Protein AF-0000000078791166 (afdb_homodimer)

Sequence (306 aa):
MIEDIITIPLIQLRVKTTDWRDAIKKSGRVLVENGDVTQNYVEEIIRSAEKFGPYFVIAPHVALAHAPRQAGARKLAMGITTLDPPIVFHNQANDPVRYVFTLSATDADTHLKAMQEFVQLLSMGDFYTTLDRAGSGQEIMAYIKSALAMNKEMIEDIITIPLIQLRVKTTDWRDAIKKSGRVLVENGDVTQNYVEEIIRSAEKFGPYFVIAPHVALAHAPRQAGARKLAMGITTLDPPIVFHNQANDPVRYVFTLSATDADTHLKAMQEFVQLLSMGDFYTTLDRAGSGQEIMAYIKSALAMNKE

Secondary structure (DSSP, 8-state):
-HHHH--GGGEEEEE--SSHHHHHHHHHHHHHHTTSB-HHHHHHHHHHHHHH-STTEEETTEEEEE--GGGTB-S-EEEEEEEEEEE--S-TTTPSEEEEEEEE-SSHHHHHHHHHHHHHHHHSTTHHHHHHH-SSHHHHHHHHHHHHHHHT-/-HHHH--GGGEEEEE--SSHHHHHHHHHHHHHHTTSB-HHHHHHHHHHHHHH-STTEEETTEEEEE--GGGTB-S-EEEEEEEEEEE--S-TTTPSEEEEEEEE-SSHHHHHHHHHHHHHHHHSTTHHHHHHH-SSHHHHHHHHHHHHHHH--

Nearest PDB structures (foldseek):
  3oxp-assembly1_B  TM=9.359E-01  e=4.403E-18  Yersinia pestis CO92
  3bjv-assembly1_A-2  TM=9.268E-01  e=4.544E-14  Streptococcus mutans UA159
  2oq3-assembly1_A  TM=9.022E-01  e=7.270E-13  Escherichia coli
  2oqt-assembly3_C  TM=8.947E-01  e=2.744E-11  Streptococcus pyogenes serotype M1
  2few-assembly1_A  TM=8.254E-01  e=2.304E-08  Escherichia coli

pLDDT: mean 93.6, std 7.61, range [48.41, 98.81]

InterPro domains:
  IPR002178 PTS EIIA type-2 domain [PF00359] (6-146)
  IPR002178 PTS EIIA type-2 domain [PS51094] (4-147)
  IPR002178 PTS EIIA type-2 domain [cd00211] (6-144)
  IPR016152 Phosphotransferase/anion transporter [G3DSA:3.40.930.10] (1-151)
  IPR016152 Phosphotransferase/anion transporter [SSF55804] (1-145)
  IPR051351 Ascorbate-specific PTS system EIIA component [PTHR36203] (4-147)

Radius of gyration: 19.7 Å; Cα contacts (8 Å, |Δi|>4): 586; chains: 2; bounding box: 40×57×46 Å

Solvent-accessible surface area (backbone atoms only — not comparable to full-atom values): 15760 Å² total; per-residue (Å²): 106,69,69,69,34,41,51,56,80,31,41,41,74,59,41,71,60,88,42,47,67,48,44,49,49,61,47,38,41,38,38,36,76,71,58,25,27,40,70,55,24,48,50,47,37,52,52,48,27,71,72,71,39,49,48,33,57,51,42,78,22,30,28,54,49,53,56,64,39,89,46,31,35,65,29,61,31,38,26,43,26,31,37,43,69,55,38,62,57,80,37,86,88,25,53,48,34,32,37,41,32,32,49,32,26,66,40,46,46,54,34,50,53,50,51,51,48,50,54,51,52,73,64,40,88,60,41,67,61,44,65,72,65,47,88,44,40,66,53,50,50,51,50,53,54,52,53,52,57,55,66,76,102,105,71,71,67,34,40,53,58,81,29,42,43,74,58,42,72,58,88,43,46,65,48,42,49,50,60,46,36,41,40,39,36,76,71,57,26,27,39,69,55,25,49,50,46,37,51,51,47,29,72,73,72,40,46,45,34,55,50,41,78,21,32,28,54,50,55,56,65,39,90,47,31,34,65,30,62,33,36,28,43,26,32,36,42,70,55,36,62,57,80,37,86,88,26,54,47,33,32,36,40,32,31,50,32,26,67,40,46,45,55,35,50,52,49,52,52,48,51,54,53,51,72,65,40,87,62,42,66,60,44,65,71,64,45,90,43,42,66,52,50,51,51,49,53,55,52,54,53,58,56,65,77,102

Organism: Lacticaseibacillus rhamnosus (strain LMS2-1) (NCBI:txid525361)

Structure (mmCIF, N/CA/C/O backbone):
data_AF-0000000078791166-model_v1
#
loop_
_entity.id
_entity.type
_entity.pdbx_description
1 polymer 'Ascorbate-specific PTS system EIIA component'
#
loop_
_atom_site.group_PDB
_atom_site.id
_atom_site.type_symbol
_atom_site.label_atom_id
_atom_site.label_alt_id
_atom_site.label_comp_id
_atom_site.label_asym_id
_atom_site.label_entity_id
_atom_site.label_seq_id
_atom_site.pdbx_PDB_ins_code
_atom_site.Cartn_x
_atom_site.Cartn_y
_atom_site.Cartn_z
_atom_site.occupancy
_atom_site.B_iso_or_equiv
_atom_site.auth_seq_id
_atom_site.auth_comp_id
_atom_site.auth_asym_id
_atom_site.auth_atom_id
_atom_site.pdbx_PDB_model_num
ATOM 1 N N . MET A 1 1 ? 10.68 -2.695 -14.68 1 62.41 1 MET A N 1
ATOM 2 C CA . MET A 1 1 ? 9.5 -2.25 -13.945 1 62.41 1 MET A CA 1
ATOM 3 C C . MET A 1 1 ? 8.711 -3.439 -13.406 1 62.41 1 MET A C 1
ATOM 5 O O . MET A 1 1 ? 9.281 -4.34 -12.789 1 62.41 1 MET A O 1
ATOM 9 N N . ILE A 1 2 ? 7.695 -3.801 -13.836 1 73.81 2 ILE A N 1
ATOM 10 C CA . ILE A 1 2 ? 6.898 -4.949 -13.414 1 73.81 2 ILE A CA 1
ATOM 11 C C . ILE A 1 2 ? 7.727 -6.227 -13.555 1 73.81 2 ILE A C 1
ATOM 13 O O . ILE A 1 2 ? 7.566 -7.164 -12.766 1 73.81 2 ILE A O 1
ATOM 17 N N . GLU A 1 3 ? 8.711 -6.141 -14.43 1 76.81 3 GLU A N 1
ATOM 18 C CA . GLU A 1 3 ? 9.555 -7.312 -14.648 1 76.81 3 GLU A CA 1
ATOM 19 C C . GLU A 1 3 ? 10.516 -7.523 -13.484 1 76.81 3 GLU A C 1
ATOM 21 O O . GLU A 1 3 ? 11.102 -8.602 -13.336 1 76.81 3 GLU A O 1
ATOM 26 N N . ASP A 1 4 ? 10.672 -6.492 -12.797 1 82 4 ASP A N 1
ATOM 27 C CA . ASP A 1 4 ? 11.57 -6.559 -11.641 1 82 4 ASP A CA 1
ATOM 28 C C . ASP A 1 4 ? 10.859 -7.16 -10.43 1 82 4 ASP A C 1
ATOM 30 O O . ASP A 1 4 ? 11.508 -7.609 -9.484 1 82 4 ASP A O 1
ATOM 34 N N . ILE A 1 5 ? 9.602 -7.258 -10.562 1 92.06 5 ILE A N 1
ATOM 35 C CA . ILE A 1 5 ? 8.859 -7.648 -9.367 1 92.06 5 ILE A CA 1
ATOM 36 C C . ILE A 1 5 ? 8.18 -9 -9.602 1 92.06 5 ILE A C 1
ATOM 38 O O . ILE A 1 5 ? 8.016 -9.789 -8.664 1 92.06 5 ILE A O 1
ATOM 42 N N . ILE A 1 6 ? 7.84 -9.25 -10.836 1 96.06 6 ILE A N 1
ATOM 43 C CA . ILE A 1 6 ? 7.188 -10.508 -11.195 1 96.06 6 ILE A CA 1
ATOM 44 C C . ILE A 1 6 ? 8.109 -11.328 -12.094 1 96.06 6 ILE A C 1
ATOM 46 O O . ILE A 1 6 ? 8.562 -10.852 -13.133 1 96.06 6 ILE A O 1
ATOM 50 N N . THR A 1 7 ? 8.383 -12.578 -11.688 1 95.62 7 THR A N 1
ATOM 51 C CA . THR A 1 7 ? 9.172 -13.5 -12.492 1 95.62 7 THR A CA 1
ATOM 52 C C . THR A 1 7 ? 8.414 -14.805 -12.719 1 95.62 7 THR A C 1
ATOM 54 O O . THR A 1 7 ? 7.469 -15.109 -11.984 1 95.62 7 THR A O 1
ATOM 57 N N . ILE A 1 8 ? 8.82 -15.578 -13.703 1 96.38 8 ILE A N 1
ATOM 58 C CA . ILE A 1 8 ? 8.117 -16.766 -14.148 1 96.38 8 ILE A CA 1
ATOM 59 C C . ILE A 1 8 ? 7.969 -17.75 -12.984 1 96.38 8 ILE A C 1
ATOM 61 O O . ILE A 1 8 ? 6.891 -18.312 -12.773 1 96.38 8 ILE A O 1
ATOM 65 N N . PRO A 1 9 ? 8.984 -17.953 -12.086 1 97 9 PRO A N 1
ATOM 66 C CA . PRO A 1 9 ? 8.844 -18.906 -10.984 1 97 9 PRO A CA 1
ATOM 67 C C . PRO A 1 9 ? 7.777 -18.484 -9.977 1 97 9 PRO A C 1
ATOM 69 O O . PRO A 1 9 ? 7.324 -19.312 -9.18 1 97 9 PRO A O 1
ATOM 72 N N . LEU A 1 10 ? 7.371 -17.281 -10.023 1 98.12 10 LEU A N 1
ATOM 73 C CA . LEU A 1 10 ? 6.41 -16.766 -9.047 1 98.12 10 LEU A CA 1
ATOM 74 C C . LEU A 1 10 ? 4.984 -16.875 -9.578 1 98.12 10 LEU A C 1
ATOM 76 O O . LEU A 1 10 ? 4.035 -16.453 -8.906 1 98.12 10 LEU A O 1
ATOM 80 N N . ILE A 1 11 ? 4.863 -17.438 -10.789 1 98.31 11 ILE A N 1
ATOM 81 C CA . ILE A 1 11 ? 3.551 -17.578 -11.414 1 98.31 11 ILE A CA 1
ATOM 82 C C . ILE A 1 11 ? 3.096 -19.031 -11.344 1 98.31 11 ILE A C 1
ATOM 84 O O . ILE A 1 11 ? 3.803 -19.938 -11.797 1 98.31 11 ILE A O 1
ATOM 88 N N . GLN A 1 12 ? 1.921 -19.234 -10.711 1 98.5 12 GLN A N 1
ATOM 89 C CA . GLN A 1 12 ? 1.278 -20.531 -10.625 1 98.5 12 GLN A CA 1
ATOM 90 C C . GLN A 1 12 ? -0.125 -20.5 -11.227 1 98.5 12 GLN A C 1
ATOM 92 O O . GLN A 1 12 ? -0.933 -19.641 -10.875 1 98.5 12 GLN A O 1
ATOM 97 N N . LEU A 1 13 ? -0.364 -21.453 -12.141 1 98.62 13 LEU A N 1
ATOM 98 C CA . LEU A 1 13 ? -1.657 -21.438 -12.812 1 98.62 13 LEU A CA 1
ATOM 99 C C . LEU A 1 13 ? -2.508 -22.625 -12.406 1 98.62 13 LEU A C 1
ATOM 101 O O . LEU A 1 13 ? -1.99 -23.734 -12.242 1 98.62 13 LEU A O 1
ATOM 105 N N . ARG A 1 14 ? -3.799 -22.375 -12.18 1 98.56 14 ARG A N 1
ATOM 106 C CA . ARG A 1 14 ? -4.824 -23.391 -11.961 1 98.56 14 ARG A CA 1
ATOM 107 C C . ARG A 1 14 ? -4.453 -24.312 -10.797 1 98.56 14 ARG A C 1
ATOM 109 O O . ARG A 1 14 ? -4.48 -25.531 -10.93 1 98.56 14 ARG A O 1
ATOM 116 N N . VAL A 1 15 ? -4.098 -23.734 -9.703 1 98.62 15 VAL A N 1
ATOM 117 C CA . VAL A 1 15 ? -3.697 -24.469 -8.508 1 98.62 15 VAL A CA 1
ATOM 118 C C . VAL A 1 15 ? -4.938 -24.984 -7.781 1 98.62 15 VAL A C 1
ATOM 120 O O . VAL A 1 15 ? -5.898 -24.25 -7.578 1 98.62 15 VAL A O 1
ATOM 123 N N . LYS A 1 16 ? -4.918 -26.203 -7.449 1 98.69 16 LYS A N 1
ATOM 124 C CA . LYS A 1 16 ? -5.98 -26.781 -6.641 1 98.69 16 LYS A CA 1
ATOM 125 C C . LYS A 1 16 ? -5.695 -26.609 -5.148 1 98.69 16 LYS A C 1
ATOM 127 O O . LYS A 1 16 ? -4.586 -26.891 -4.688 1 98.69 16 LYS A O 1
ATOM 132 N N . THR A 1 17 ? -6.672 -26.062 -4.438 1 98.62 17 THR A N 1
ATOM 133 C CA . THR A 1 17 ? -6.527 -25.844 -3.004 1 98.62 17 THR A CA 1
ATOM 134 C C . THR A 1 17 ? -7.758 -26.344 -2.252 1 98.62 17 THR A C 1
ATOM 136 O O . THR A 1 17 ? -8.82 -26.547 -2.848 1 98.62 17 THR A O 1
ATOM 139 N N . THR A 1 18 ? -7.656 -26.562 -0.948 1 98.31 18 THR A N 1
ATOM 140 C CA . THR A 1 18 ? -8.719 -27.156 -0.145 1 98.31 18 THR A CA 1
ATOM 141 C C . THR A 1 18 ? -9.516 -26.062 0.578 1 98.31 18 THR A C 1
ATOM 143 O O . THR A 1 18 ? -10.703 -26.25 0.874 1 98.31 18 THR A O 1
ATOM 146 N N . ASP A 1 19 ? -8.906 -25.062 0.99 1 98.31 19 ASP A N 1
ATOM 147 C CA . ASP A 1 19 ? -9.523 -23.906 1.652 1 98.31 19 ASP A CA 1
ATOM 148 C C . ASP A 1 19 ? -8.664 -22.656 1.503 1 98.31 19 ASP A C 1
ATOM 150 O O . ASP A 1 19 ? -7.625 -22.688 0.833 1 98.31 19 ASP A O 1
ATOM 154 N N . TRP A 1 20 ? -9.109 -21.609 2.061 1 98.31 20 TRP A N 1
ATOM 155 C CA . TRP A 1 20 ? -8.43 -20.328 1.841 1 98.31 20 TRP A CA 1
ATOM 156 C C . TRP A 1 20 ? -7.047 -20.344 2.477 1 98.31 20 TRP A C 1
ATOM 158 O O . TRP A 1 20 ? -6.121 -19.703 1.972 1 98.31 20 TRP A O 1
ATOM 168 N N . ARG A 1 21 ? -6.836 -21.094 3.594 1 98.56 21 ARG A N 1
ATOM 169 C CA . ARG A 1 21 ? -5.516 -21.203 4.203 1 98.56 21 ARG A CA 1
ATOM 170 C C . ARG A 1 21 ? -4.539 -21.906 3.266 1 98.56 21 ARG A C 1
ATOM 172 O O . ARG A 1 21 ? -3.41 -21.438 3.08 1 98.56 21 ARG A O 1
ATOM 179 N N . ASP A 1 22 ? -5.043 -22.953 2.725 1 98.69 22 ASP A N 1
ATOM 180 C CA . ASP A 1 22 ? -4.258 -23.703 1.749 1 98.69 22 ASP A CA 1
ATOM 181 C C . ASP A 1 22 ? -3.918 -22.844 0.535 1 98.69 22 ASP A C 1
ATOM 183 O O . ASP A 1 22 ? -2.803 -22.906 0.016 1 98.69 22 ASP A O 1
ATOM 187 N N . ALA A 1 23 ? -4.852 -22.031 0.094 1 98.75 23 ALA A N 1
ATOM 188 C CA . ALA A 1 23 ? -4.633 -21.109 -1.027 1 98.75 23 ALA A CA 1
ATOM 189 C C . ALA A 1 23 ? -3.514 -20.125 -0.719 1 98.75 23 ALA A C 1
ATOM 191 O O . ALA A 1 23 ? -2.629 -19.891 -1.548 1 98.75 23 ALA A O 1
ATOM 192 N N . ILE A 1 24 ? -3.488 -19.547 0.515 1 98.69 24 ILE A N 1
ATOM 193 C CA . ILE A 1 24 ? -2.473 -18.578 0.912 1 98.69 24 ILE A CA 1
ATOM 194 C C . ILE A 1 24 ? -1.117 -19.281 1.033 1 98.69 24 ILE A C 1
ATOM 196 O O . ILE A 1 24 ? -0.101 -18.766 0.568 1 98.69 24 ILE A O 1
ATOM 200 N N . LYS A 1 25 ? -1.1 -20.453 1.576 1 98.75 25 LYS A N 1
ATOM 201 C CA . LYS A 1 25 ? 0.145 -21.203 1.729 1 98.75 25 LYS A CA 1
ATOM 202 C C . LYS A 1 25 ? 0.764 -21.516 0.373 1 98.75 25 LYS A C 1
ATOM 204 O O . LYS A 1 25 ? 1.952 -21.281 0.153 1 98.75 25 LYS A O 1
ATOM 209 N N . LYS A 1 26 ? -0.058 -22.016 -0.508 1 98.81 26 LYS A N 1
ATOM 210 C CA . LYS A 1 26 ? 0.456 -22.438 -1.812 1 98.81 26 LYS A CA 1
ATOM 211 C C . LYS A 1 26 ? 0.854 -21.219 -2.65 1 98.81 26 LYS A C 1
ATOM 213 O O . LYS A 1 26 ? 1.847 -21.266 -3.381 1 98.81 26 LYS A O 1
ATOM 218 N N . SER A 1 27 ? 0.112 -20.156 -2.549 1 98.75 27 SER A N 1
ATOM 219 C CA . SER A 1 27 ? 0.455 -18.938 -3.275 1 98.75 27 SER A CA 1
ATOM 220 C C . SER A 1 27 ? 1.744 -18.312 -2.742 1 98.75 27 SER A C 1
ATOM 222 O O . SER A 1 27 ? 2.551 -17.797 -3.512 1 98.75 27 SER A O 1
ATOM 224 N N . GLY A 1 28 ? 1.908 -18.344 -1.415 1 98.62 28 GLY A N 1
ATOM 225 C CA . GLY A 1 28 ? 3.086 -17.766 -0.785 1 98.62 28 GLY A CA 1
ATOM 226 C C . GLY A 1 28 ? 4.316 -18.641 -0.913 1 98.62 28 GLY A C 1
ATOM 227 O O . GLY A 1 28 ? 5.445 -18.172 -0.755 1 98.62 28 GLY A O 1
ATOM 228 N N . ARG A 1 29 ? 4.109 -19.938 -1.196 1 98.44 29 ARG A N 1
ATOM 229 C CA . ARG A 1 29 ? 5.199 -20.906 -1.257 1 98.44 29 ARG A CA 1
ATOM 230 C C . ARG A 1 29 ? 6.242 -20.5 -2.291 1 98.44 29 ARG A C 1
ATOM 232 O O . ARG A 1 29 ? 7.441 -20.641 -2.059 1 98.44 29 ARG A O 1
ATOM 239 N N . VAL A 1 30 ? 5.844 -19.984 -3.428 1 98.19 30 VAL A N 1
ATOM 240 C CA . VAL A 1 30 ? 6.773 -19.656 -4.504 1 98.19 30 VAL A CA 1
ATOM 241 C C . VAL A 1 30 ? 7.672 -18.5 -4.074 1 98.19 30 VAL A C 1
ATOM 243 O O . VAL A 1 30 ? 8.844 -18.438 -4.457 1 98.19 30 VAL A O 1
ATOM 246 N N . LEU A 1 31 ? 7.164 -17.547 -3.258 1 98.5 31 LEU A N 1
ATOM 247 C CA . LEU A 1 31 ? 7.992 -16.469 -2.732 1 98.5 31 LEU A CA 1
ATOM 248 C C . LEU A 1 31 ? 9 -17 -1.719 1 98.5 31 LEU A C 1
ATOM 250 O O . LEU A 1 31 ? 10.148 -16.562 -1.687 1 98.5 31 LEU A O 1
ATOM 254 N N . VAL A 1 32 ? 8.508 -17.969 -0.876 1 98.75 32 VAL A N 1
ATOM 255 C CA . VAL A 1 32 ? 9.391 -18.578 0.116 1 98.75 32 VAL A CA 1
ATOM 256 C C . VAL A 1 32 ? 10.516 -19.328 -0.586 1 98.75 32 VAL A C 1
ATOM 258 O O . VAL A 1 32 ? 11.688 -19.141 -0.271 1 98.75 32 VAL A O 1
ATOM 261 N N . GLU A 1 33 ? 10.141 -20.156 -1.555 1 98.56 33 GLU A N 1
ATOM 262 C CA . GLU A 1 33 ? 11.102 -20.984 -2.277 1 98.56 33 GLU A CA 1
ATOM 263 C C . GLU A 1 33 ? 12.102 -20.109 -3.049 1 98.56 33 GLU A C 1
ATOM 265 O O . GLU A 1 33 ? 13.266 -20.484 -3.201 1 98.56 33 GLU A O 1
ATOM 270 N N . ASN A 1 34 ? 11.664 -18.969 -3.533 1 97.75 34 ASN A N 1
ATOM 271 C CA . ASN A 1 34 ? 12.523 -18.062 -4.281 1 97.75 34 ASN A CA 1
ATOM 272 C C . ASN A 1 34 ? 13.352 -17.172 -3.352 1 97.75 34 ASN A C 1
ATOM 274 O O . ASN A 1 34 ? 14.164 -16.375 -3.812 1 97.75 34 ASN A O 1
ATOM 278 N N . GLY A 1 35 ? 13.07 -17.25 -2.021 1 98.19 35 GLY A N 1
ATOM 279 C CA . GLY A 1 35 ? 13.836 -16.484 -1.043 1 98.19 35 GLY A CA 1
ATOM 280 C C . GLY A 1 35 ? 13.336 -15.062 -0.869 1 98.19 35 GLY A C 1
ATOM 281 O O . GLY A 1 35 ? 14.023 -14.227 -0.288 1 98.19 35 GLY A O 1
ATOM 282 N N . ASP A 1 36 ? 12.18 -14.742 -1.347 1 97.94 36 ASP A N 1
ATOM 283 C CA . ASP A 1 36 ? 11.633 -13.391 -1.307 1 97.94 36 ASP A CA 1
ATOM 284 C C . ASP A 1 36 ? 11.047 -13.07 0.067 1 97.94 36 ASP A C 1
ATOM 286 O O . ASP A 1 36 ? 11.008 -11.914 0.481 1 97.94 36 ASP A O 1
ATOM 290 N N . VAL A 1 37 ? 10.547 -14.086 0.768 1 98.44 37 VAL A N 1
ATOM 291 C CA . VAL A 1 37 ? 9.984 -13.953 2.107 1 98.44 37 VAL A CA 1
ATOM 292 C C . VAL A 1 37 ? 10.32 -15.188 2.939 1 98.44 37 VAL A C 1
ATOM 294 O O . VAL A 1 37 ? 10.758 -16.203 2.4 1 98.44 37 VAL A O 1
ATOM 297 N N . THR A 1 38 ? 10.172 -15.07 4.227 1 98.69 38 THR A N 1
ATOM 298 C CA . THR A 1 38 ? 10.297 -16.219 5.109 1 98.69 38 THR A CA 1
ATOM 299 C C . THR A 1 38 ? 8.969 -16.969 5.23 1 98.69 38 THR A C 1
ATOM 301 O O . THR A 1 38 ? 7.93 -16.453 4.812 1 98.69 38 THR A O 1
ATOM 304 N N . GLN A 1 39 ? 9.039 -18.156 5.781 1 98.5 39 GLN A N 1
ATOM 305 C CA . GLN A 1 39 ? 7.824 -18.906 6.074 1 98.5 39 GLN A CA 1
ATOM 306 C C . GLN A 1 39 ? 6.914 -18.141 7.023 1 98.5 39 GLN A C 1
ATOM 308 O O . GLN A 1 39 ? 5.688 -18.188 6.898 1 98.5 39 GLN A O 1
ATOM 313 N N . ASN A 1 40 ? 7.5 -17.453 7.945 1 98.12 40 ASN A N 1
ATOM 314 C CA . ASN A 1 40 ? 6.742 -16.656 8.914 1 98.12 40 ASN A CA 1
ATOM 315 C C . ASN A 1 40 ? 5.898 -15.594 8.219 1 98.12 40 ASN A C 1
ATOM 317 O O . ASN A 1 40 ? 4.809 -15.258 8.688 1 98.12 40 ASN A O 1
ATOM 321 N N . TYR A 1 41 ? 6.453 -15.031 7.164 1 97.62 41 TYR A N 1
ATOM 322 C CA . TYR A 1 41 ? 5.723 -14.031 6.402 1 97.62 41 TYR A CA 1
ATOM 323 C C . TYR A 1 41 ? 4.367 -14.562 5.953 1 97.62 41 TYR A C 1
ATOM 325 O O . TYR A 1 41 ? 3.344 -13.898 6.137 1 97.62 41 TYR A O 1
ATOM 333 N N . VAL A 1 42 ? 4.336 -15.758 5.414 1 98.31 42 VAL A N 1
ATOM 334 C CA . VAL A 1 42 ? 3.119 -16.391 4.934 1 98.31 42 VAL A CA 1
ATOM 335 C C . VAL A 1 42 ? 2.197 -16.703 6.109 1 98.31 42 VAL A C 1
ATOM 337 O O . VAL A 1 42 ? 0.988 -16.484 6.039 1 98.31 42 VAL A O 1
ATOM 340 N N . GLU A 1 43 ? 2.732 -17.188 7.207 1 98.06 43 GLU A N 1
ATOM 341 C CA . GLU A 1 43 ? 1.956 -17.5 8.406 1 98.06 43 GLU A CA 1
ATOM 342 C C . GLU A 1 43 ? 1.292 -16.234 8.969 1 98.06 43 GLU A C 1
ATOM 344 O O . GLU A 1 43 ? 0.17 -16.297 9.477 1 98.06 43 GLU A O 1
ATOM 349 N N . GLU A 1 44 ? 2.025 -15.141 8.859 1 95.88 44 GLU A N 1
ATOM 350 C CA . GLU A 1 44 ? 1.486 -13.883 9.359 1 95.88 44 GLU A CA 1
ATOM 351 C C . GLU A 1 44 ? 0.255 -13.461 8.562 1 95.88 44 GLU A C 1
ATOM 353 O O . GLU A 1 44 ? -0.694 -12.906 9.125 1 95.88 44 GLU A O 1
ATOM 358 N N . ILE A 1 45 ? 0.272 -13.68 7.273 1 95.81 45 ILE A N 1
ATOM 359 C CA . ILE A 1 45 ? -0.893 -13.383 6.449 1 95.81 45 ILE A CA 1
ATOM 360 C C . ILE A 1 45 ? -2.092 -14.188 6.938 1 95.81 45 ILE A C 1
ATOM 362 O O . ILE A 1 45 ? -3.184 -13.641 7.121 1 95.81 45 ILE A O 1
ATOM 366 N N . ILE A 1 46 ? -1.887 -15.445 7.203 1 97.56 46 ILE A N 1
ATOM 367 C CA . ILE A 1 46 ? -2.951 -16.344 7.633 1 97.56 46 ILE A CA 1
ATOM 368 C C . ILE A 1 46 ? -3.445 -15.938 9.016 1 97.56 46 ILE A C 1
ATOM 370 O O . ILE A 1 46 ? -4.652 -15.805 9.242 1 97.56 46 ILE A O 1
ATOM 374 N N . ARG A 1 47 ? -2.533 -15.664 9.93 1 95.62 47 ARG A N 1
ATOM 375 C CA . ARG A 1 47 ? -2.895 -15.25 11.289 1 95.62 47 ARG A CA 1
ATOM 376 C C . ARG A 1 47 ? -3.707 -13.961 11.273 1 95.62 47 ARG A C 1
ATOM 378 O O . ARG A 1 47 ? -4.695 -13.836 12 1 95.62 47 ARG A O 1
ATOM 385 N N . SER A 1 48 ? -3.275 -13.047 10.461 1 91.56 48 SER A N 1
ATOM 386 C CA . SER A 1 48 ? -3.975 -11.773 10.367 1 91.56 48 SER A CA 1
ATOM 387 C C . SER A 1 48 ? -5.391 -11.961 9.836 1 91.56 48 SER A C 1
ATOM 389 O O . SER A 1 48 ? -6.332 -11.336 10.336 1 91.56 48 SER A O 1
ATOM 391 N N . ALA A 1 49 ? -5.543 -12.797 8.906 1 93.25 49 ALA A N 1
ATOM 392 C CA . ALA A 1 49 ? -6.859 -13.062 8.336 1 93.25 49 ALA A CA 1
ATOM 393 C C . ALA A 1 49 ? -7.762 -13.781 9.336 1 93.25 49 ALA A C 1
ATOM 395 O O . ALA A 1 49 ? -8.969 -13.555 9.367 1 93.25 49 ALA A O 1
ATOM 396 N N . GLU A 1 50 ? -7.16 -14.664 10.07 1 95.25 50 GLU A N 1
ATOM 397 C CA . GLU A 1 50 ? -7.926 -15.352 11.102 1 95.25 50 GLU A CA 1
ATOM 398 C C . GLU A 1 50 ? -8.43 -14.375 12.156 1 95.25 50 GLU A C 1
ATOM 400 O O . GLU A 1 50 ? -9.547 -14.516 12.656 1 95.25 50 GLU A O 1
ATOM 405 N N . LYS A 1 51 ? -7.629 -13.453 12.398 1 90.69 51 LYS A N 1
ATOM 406 C CA . LYS A 1 51 ? -7.945 -12.516 13.469 1 90.69 51 LYS A CA 1
ATOM 407 C C . LYS A 1 51 ? -8.859 -11.398 12.969 1 90.69 51 LYS A C 1
ATOM 409 O O . LYS A 1 51 ? -9.781 -10.984 13.672 1 90.69 51 LYS A O 1
ATOM 414 N N . PHE A 1 52 ? -8.664 -10.953 11.75 1 86.69 52 PHE A N 1
ATOM 415 C CA . PHE A 1 52 ? -9.312 -9.727 11.32 1 86.69 52 PHE A CA 1
ATOM 416 C C . PHE A 1 52 ? -10.25 -9.992 10.141 1 86.69 52 PHE A C 1
ATOM 418 O O . PHE A 1 52 ? -10.977 -9.094 9.711 1 86.69 52 PHE A O 1
ATOM 425 N N . GLY A 1 53 ? -10.297 -11.273 9.672 1 90 53 GLY A N 1
ATOM 426 C CA . GLY A 1 53 ? -11.086 -11.594 8.492 1 90 53 GLY A CA 1
ATOM 427 C C . GLY A 1 53 ? -10.305 -11.453 7.195 1 90 53 GLY A C 1
ATOM 428 O O . GLY A 1 53 ? -9.117 -11.117 7.215 1 90 53 GLY A O 1
ATOM 429 N N . PRO A 1 54 ? -10.914 -11.766 6.043 1 91.06 54 PRO A N 1
ATOM 430 C CA . PRO A 1 54 ? -10.234 -11.805 4.746 1 91.06 54 PRO A CA 1
ATOM 431 C C . PRO A 1 54 ? -10.086 -10.422 4.117 1 91.06 54 PRO A C 1
ATOM 433 O O . PRO A 1 54 ? -10.453 -10.219 2.959 1 91.06 54 PRO A O 1
ATOM 436 N N . TYR A 1 55 ? -9.406 -9.57 4.777 1 84.88 55 TYR A N 1
ATOM 437 C CA . TYR A 1 55 ? -9.266 -8.164 4.41 1 84.88 55 TYR A CA 1
ATOM 438 C C . TYR A 1 55 ? -8.508 -8.023 3.094 1 84.88 55 TYR A C 1
ATOM 440 O O . TYR A 1 55 ? -8.625 -6.996 2.416 1 84.88 55 TYR A O 1
ATOM 448 N N . PHE A 1 56 ? -7.871 -9.047 2.693 1 91.88 56 PHE A N 1
ATOM 449 C CA . PHE A 1 56 ? -7.02 -8.93 1.516 1 91.88 56 PHE A CA 1
ATOM 450 C C . PHE A 1 56 ? -7.773 -9.344 0.259 1 91.88 56 PHE A C 1
ATOM 452 O O . PHE A 1 56 ? -7.215 -9.336 -0.84 1 91.88 56 PHE A O 1
ATOM 459 N N . VAL A 1 57 ? -9.039 -9.797 0.42 1 95.81 57 VAL A N 1
ATOM 460 C CA . VAL A 1 57 ? -9.906 -9.945 -0.742 1 95.81 57 VAL A CA 1
ATOM 461 C C . VAL A 1 57 ? -10.453 -8.578 -1.149 1 95.81 57 VAL A C 1
ATOM 463 O O . VAL A 1 57 ? -11.398 -8.07 -0.533 1 95.81 57 VAL A O 1
ATOM 466 N N . ILE A 1 58 ? -9.867 -8.047 -2.234 1 93.81 58 ILE A N 1
ATOM 467 C CA . ILE A 1 58 ? -9.961 -6.602 -2.412 1 93.81 58 ILE A CA 1
ATOM 468 C C . ILE A 1 58 ? -10.914 -6.289 -3.568 1 93.81 58 ILE A C 1
ATOM 470 O O . ILE A 1 58 ? -11.297 -5.133 -3.764 1 93.81 58 ILE A O 1
ATOM 474 N N . ALA A 1 59 ? -11.25 -7.191 -4.41 1 93.38 59 ALA A N 1
ATOM 475 C CA . ALA A 1 59 ? -12.133 -7.07 -5.566 1 93.38 59 ALA A CA 1
ATOM 476 C C . ALA A 1 59 ? -12.797 -8.406 -5.891 1 93.38 59 ALA A C 1
ATOM 478 O O . ALA A 1 59 ? -12.43 -9.445 -5.332 1 93.38 59 ALA A O 1
ATOM 479 N N . PRO A 1 60 ? -13.812 -8.336 -6.688 1 95.31 60 PRO A N 1
ATOM 480 C CA . PRO A 1 60 ? -14.43 -9.617 -7.043 1 95.31 60 PRO A CA 1
ATOM 481 C C . PRO A 1 60 ? -13.406 -10.641 -7.539 1 95.31 60 PRO A C 1
ATOM 483 O O . PRO A 1 60 ? -12.742 -10.414 -8.547 1 95.31 60 PRO A O 1
ATOM 486 N N . HIS A 1 61 ? -13.234 -11.734 -6.773 1 98 61 HIS A N 1
ATOM 487 C CA . HIS A 1 61 ? -12.438 -12.898 -7.137 1 98 61 HIS A CA 1
ATOM 488 C C . HIS A 1 61 ? -10.945 -12.633 -6.938 1 98 61 HIS A C 1
ATOM 490 O O . HIS A 1 61 ? -10.109 -13.477 -7.273 1 98 61 HIS A O 1
ATOM 496 N N . VAL A 1 62 ? -10.555 -11.477 -6.379 1 97.94 62 VAL A N 1
ATOM 497 C CA . VAL A 1 62 ? -9.148 -11.086 -6.328 1 97.94 62 VAL A CA 1
ATOM 498 C C . VAL A 1 62 ? -8.711 -10.922 -4.875 1 97.94 62 VAL A C 1
ATOM 500 O O . VAL A 1 62 ? -9.344 -10.195 -4.109 1 97.94 62 VAL A O 1
ATOM 503 N N . ALA A 1 63 ? -7.664 -11.539 -4.504 1 97.69 63 ALA A N 1
ATOM 504 C CA . ALA A 1 63 ? -7.023 -11.367 -3.201 1 97.69 63 ALA A CA 1
ATOM 505 C C . ALA A 1 63 ? -5.602 -10.844 -3.355 1 97.69 63 ALA A C 1
ATOM 507 O O . ALA A 1 63 ? -4.863 -11.281 -4.242 1 97.69 63 ALA A O 1
ATOM 508 N N . LEU A 1 64 ? -5.223 -9.875 -2.604 1 97.38 64 LEU A N 1
ATOM 509 C CA . LEU A 1 64 ? -3.852 -9.391 -2.469 1 97.38 64 LEU A CA 1
ATOM 510 C C . LEU A 1 64 ? -3.291 -9.734 -1.092 1 97.38 64 LEU A C 1
ATOM 512 O O . LEU A 1 64 ? -3.449 -8.961 -0.144 1 97.38 64 LEU A O 1
ATOM 516 N N . ALA A 1 65 ? -2.641 -10.789 -1.049 1 96.44 65 ALA A N 1
ATOM 517 C CA . ALA A 1 65 ? -2.105 -11.312 0.206 1 96.44 65 ALA A CA 1
ATOM 518 C C . ALA A 1 65 ? -0.734 -10.711 0.506 1 96.44 65 ALA A C 1
ATOM 520 O O . ALA A 1 65 ? 0.24 -10.992 -0.197 1 96.44 65 ALA A O 1
ATOM 521 N N . HIS A 1 66 ? -0.618 -9.969 1.502 1 95 66 HIS A N 1
ATOM 522 C CA . HIS A 1 66 ? 0.657 -9.391 1.909 1 95 66 HIS A CA 1
ATOM 523 C C . HIS A 1 66 ? 0.666 -9.07 3.4 1 95 66 HIS A C 1
ATOM 525 O O . HIS A 1 66 ? -0.393 -8.945 4.02 1 95 66 HIS A O 1
ATOM 531 N N . ALA A 1 67 ? 1.768 -9.016 3.994 1 91.75 67 ALA A N 1
ATOM 532 C CA . ALA A 1 67 ? 1.998 -8.719 5.406 1 91.75 67 ALA A CA 1
ATOM 533 C C . ALA A 1 67 ? 3.02 -7.598 5.57 1 91.75 67 ALA A C 1
ATOM 535 O O . ALA A 1 67 ? 3.686 -7.211 4.605 1 91.75 67 ALA A O 1
ATOM 536 N N . PRO A 1 68 ? 3.039 -7.004 6.777 1 88 68 PRO A N 1
ATOM 537 C CA . PRO A 1 68 ? 4.082 -6.004 7.031 1 88 68 PRO A CA 1
ATOM 538 C C . PRO A 1 68 ? 5.488 -6.551 6.793 1 88 68 PRO A C 1
ATOM 540 O O . PRO A 1 68 ? 5.73 -7.746 6.977 1 88 68 PRO A O 1
ATOM 543 N N . ARG A 1 69 ? 6.336 -5.68 6.414 1 89.19 69 ARG A N 1
ATOM 544 C CA . ARG A 1 69 ? 7.691 -6.078 6.047 1 89.19 69 ARG A CA 1
ATOM 545 C C . ARG A 1 69 ? 8.375 -6.812 7.191 1 89.19 69 ARG A C 1
ATOM 547 O O . ARG A 1 69 ? 9.164 -7.734 6.965 1 89.19 69 ARG A O 1
ATOM 554 N N . GLN A 1 70 ? 8.086 -6.457 8.438 1 86.88 70 GLN A N 1
ATOM 555 C CA . GLN A 1 70 ? 8.734 -7.004 9.617 1 86.88 70 GLN A CA 1
ATOM 556 C C . GLN A 1 70 ? 8.375 -8.477 9.812 1 86.88 70 GLN A C 1
ATOM 558 O O . GLN A 1 70 ? 9.031 -9.18 10.578 1 86.88 70 GLN A O 1
ATOM 563 N N . ALA A 1 71 ? 7.395 -8.844 9.109 1 92.19 71 ALA A N 1
ATOM 564 C CA . ALA A 1 71 ? 6.941 -10.227 9.258 1 92.19 71 ALA A CA 1
ATOM 565 C C . ALA A 1 71 ? 7.863 -11.195 8.516 1 92.19 71 ALA A C 1
ATOM 567 O O . ALA A 1 71 ? 7.75 -12.414 8.672 1 92.19 71 ALA A O 1
ATOM 568 N N . GLY A 1 72 ? 8.805 -10.656 7.715 1 95.88 72 GLY A N 1
ATOM 569 C CA . GLY A 1 72 ? 9.727 -11.57 7.062 1 95.88 72 GLY A CA 1
ATOM 570 C C . GLY A 1 72 ? 9.93 -11.266 5.59 1 95.88 72 GLY A C 1
ATOM 571 O O . GLY A 1 72 ? 10.344 -12.141 4.82 1 95.88 72 GLY A O 1
ATOM 572 N N . ALA A 1 73 ? 9.562 -10.094 5.16 1 95.69 73 ALA A N 1
ATOM 573 C CA . ALA A 1 73 ? 9.867 -9.703 3.785 1 95.69 73 ALA A CA 1
ATOM 574 C C . ALA A 1 73 ? 11.375 -9.547 3.574 1 95.69 73 ALA A C 1
ATOM 576 O O . ALA A 1 73 ? 12.055 -8.914 4.379 1 95.69 73 ALA A O 1
ATOM 577 N N . ARG A 1 74 ? 11.898 -10.164 2.477 1 96.94 74 ARG A N 1
ATOM 578 C CA . ARG A 1 74 ? 13.328 -10.141 2.223 1 96.94 74 ARG A CA 1
ATOM 579 C C . ARG A 1 74 ? 13.648 -9.391 0.93 1 96.94 74 ARG A C 1
ATOM 581 O O . ARG A 1 74 ? 14.648 -8.68 0.846 1 96.94 74 ARG A O 1
ATOM 588 N N . LYS A 1 75 ? 12.836 -9.602 -0.123 1 95.94 75 LYS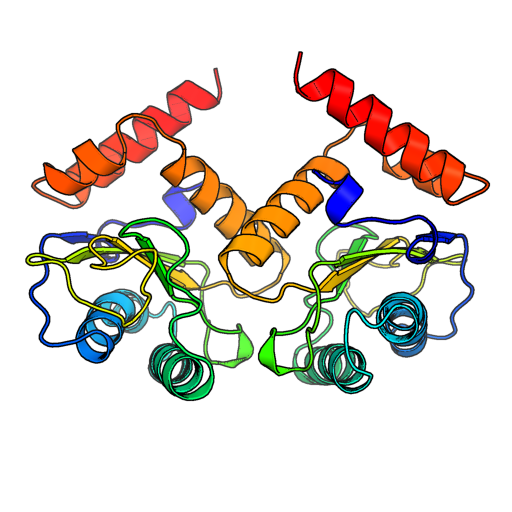 A N 1
ATOM 589 C CA . LYS A 1 75 ? 13.008 -8.961 -1.425 1 95.94 75 LYS A CA 1
ATOM 590 C C . LYS A 1 75 ? 11.672 -8.461 -1.97 1 95.94 75 LYS A C 1
ATOM 592 O O . LYS A 1 75 ? 10.609 -8.961 -1.581 1 95.94 75 LYS A O 1
ATOM 597 N N . LEU A 1 76 ? 11.781 -7.426 -2.775 1 95.81 76 LEU A N 1
ATOM 598 C CA . LEU A 1 76 ? 10.609 -6.988 -3.531 1 95.81 76 LEU A CA 1
ATOM 599 C C . LEU A 1 76 ? 10.172 -8.062 -4.52 1 95.81 76 LEU A C 1
ATOM 601 O O . LEU A 1 76 ? 10.961 -8.5 -5.363 1 95.81 76 LEU A O 1
ATOM 605 N N . ALA A 1 77 ? 8.914 -8.5 -4.391 1 97 77 ALA A N 1
ATOM 606 C CA . ALA A 1 77 ? 8.43 -9.562 -5.273 1 97 77 ALA A CA 1
ATOM 607 C C . ALA A 1 77 ? 6.902 -9.602 -5.285 1 97 77 ALA A C 1
ATOM 609 O O . ALA A 1 77 ? 6.254 -9.234 -4.301 1 97 77 ALA A O 1
ATOM 610 N N . MET A 1 78 ? 6.406 -10.062 -6.371 1 97.81 78 MET A N 1
ATOM 611 C CA . MET A 1 78 ? 4.969 -10.273 -6.508 1 97.81 78 MET A CA 1
ATOM 612 C C . MET A 1 78 ? 4.672 -11.625 -7.16 1 97.81 78 MET A C 1
ATOM 614 O O . MET A 1 78 ? 5.191 -11.922 -8.234 1 97.81 78 MET A O 1
ATOM 618 N N . GLY A 1 79 ? 3.881 -12.391 -6.547 1 98.06 79 GLY A N 1
ATOM 619 C CA . GLY A 1 79 ? 3.426 -13.656 -7.09 1 98.06 79 GLY A CA 1
ATOM 620 C C . GLY A 1 79 ? 2.033 -13.586 -7.688 1 98.06 79 GLY A C 1
ATOM 621 O O . GLY A 1 79 ? 1.215 -12.766 -7.27 1 98.06 79 GLY A O 1
ATOM 622 N N . ILE A 1 80 ? 1.809 -14.453 -8.688 1 98.44 80 ILE A N 1
ATOM 623 C CA . ILE A 1 80 ? 0.494 -14.609 -9.297 1 98.44 80 ILE A CA 1
ATOM 624 C C . ILE A 1 80 ? 0.072 -16.078 -9.242 1 98.44 80 ILE A C 1
ATOM 626 O O . ILE A 1 80 ? 0.754 -16.953 -9.789 1 98.44 80 ILE A O 1
ATOM 630 N N . THR A 1 81 ? -1.04 -16.328 -8.594 1 98.81 81 THR A N 1
ATOM 631 C CA . THR A 1 81 ? -1.586 -17.688 -8.516 1 98.81 81 THR A CA 1
ATOM 632 C C . THR A 1 81 ? -3.053 -17.703 -8.938 1 98.81 81 THR A C 1
ATOM 634 O O . THR A 1 81 ? -3.865 -16.938 -8.406 1 98.81 81 THR A O 1
ATOM 637 N N . THR A 1 82 ? -3.373 -18.453 -9.922 1 98.81 82 THR A N 1
ATOM 638 C CA . THR A 1 82 ? -4.777 -18.688 -10.242 1 98.81 82 THR A CA 1
ATOM 639 C C . THR A 1 82 ? -5.262 -20 -9.633 1 98.81 82 THR A C 1
ATOM 641 O O . THR A 1 82 ? -4.543 -21 -9.641 1 98.81 82 THR A O 1
ATOM 644 N N . LEU A 1 83 ? -6.449 -19.922 -9.039 1 98.81 83 LEU A N 1
ATOM 645 C CA . LEU A 1 83 ? -7.027 -21.094 -8.383 1 98.81 83 LEU A CA 1
ATOM 646 C C . LEU A 1 83 ? -8.07 -21.75 -9.273 1 98.81 83 LEU A C 1
ATOM 648 O O . LEU A 1 83 ? -8.898 -21.078 -9.883 1 98.81 83 LEU A O 1
ATOM 652 N N . ASP A 1 84 ? -8 -23.016 -9.352 1 98.19 84 ASP A N 1
ATOM 653 C CA . ASP A 1 84 ? -9.008 -23.797 -10.062 1 98.19 84 ASP A CA 1
ATOM 654 C C . ASP A 1 84 ? -9.297 -25.109 -9.344 1 98.19 84 ASP A C 1
ATOM 656 O O . ASP A 1 84 ? -8.461 -26.016 -9.344 1 98.19 84 ASP A O 1
ATOM 660 N N . PRO A 1 85 ? -10.555 -25.297 -8.695 1 98.44 85 PRO A N 1
ATOM 661 C CA . PRO A 1 85 ? -11.641 -24.312 -8.727 1 98.44 85 PRO A CA 1
ATOM 662 C C . PRO A 1 85 ? -11.391 -23.125 -7.797 1 98.44 85 PRO A C 1
ATOM 664 O O . PRO A 1 85 ? -10.531 -23.203 -6.914 1 98.44 85 PRO A O 1
ATOM 667 N N . PRO A 1 86 ? -12.125 -21.969 -8.016 1 98.69 86 PRO A N 1
ATOM 668 C CA . PRO A 1 86 ? -12.055 -20.875 -7.035 1 98.69 86 PRO A CA 1
ATOM 669 C C . PRO A 1 86 ? -12.445 -21.312 -5.629 1 98.69 86 PRO A C 1
ATOM 671 O O . PRO A 1 86 ? -13.133 -22.328 -5.465 1 98.69 86 PRO A O 1
ATOM 674 N N . ILE A 1 87 ? -11.977 -20.531 -4.664 1 98.44 87 ILE A N 1
ATOM 675 C CA . ILE A 1 87 ? -12.164 -20.938 -3.275 1 98.44 87 ILE A CA 1
ATOM 676 C C . ILE A 1 87 ? -12.836 -19.797 -2.496 1 98.44 87 ILE A C 1
ATOM 678 O O . ILE A 1 87 ? -12.555 -18.625 -2.727 1 98.44 87 ILE A O 1
ATOM 682 N N . VAL A 1 88 ? -13.641 -20.203 -1.531 1 98.25 88 VAL A N 1
ATOM 683 C CA . VAL A 1 88 ? -14.32 -19.266 -0.643 1 98.25 88 VAL A CA 1
ATOM 684 C C . VAL A 1 88 ? -13.367 -18.812 0.461 1 98.25 88 VAL A C 1
ATOM 686 O O . VAL A 1 88 ? -12.781 -19.641 1.159 1 98.25 88 VAL A O 1
ATOM 689 N N . PHE A 1 89 ? -13.18 -17.5 0.595 1 98.06 89 PHE A N 1
ATOM 690 C CA . PHE A 1 89 ? -12.344 -16.906 1.635 1 98.06 89 PHE A CA 1
ATOM 691 C C . PHE A 1 89 ? -13.203 -16.328 2.76 1 98.06 89 PHE A C 1
ATOM 693 O O . PHE A 1 89 ? -12.672 -15.805 3.738 1 98.06 89 PHE A O 1
ATOM 700 N N . HIS A 1 90 ? -14.484 -16.375 2.584 1 96.62 90 HIS A N 1
ATOM 701 C CA . HIS A 1 90 ? -15.469 -15.867 3.533 1 96.62 90 HIS A CA 1
ATOM 702 C C . HIS A 1 90 ? -15.562 -14.352 3.461 1 96.62 90 HIS A C 1
ATOM 704 O O . HIS A 1 90 ? -15.688 -13.68 4.488 1 96.62 90 HIS A O 1
ATOM 710 N N . ASN A 1 91 ? -15.25 -13.844 2.355 1 94.69 91 ASN A N 1
ATOM 711 C CA . ASN A 1 91 ? -15.602 -12.477 1.991 1 94.69 91 ASN A CA 1
ATOM 712 C C . ASN A 1 91 ? -16.891 -12.43 1.159 1 94.69 91 ASN A C 1
ATOM 714 O O . ASN A 1 91 ? -16.859 -12.75 -0.031 1 94.69 91 ASN A O 1
ATOM 718 N N . GLN A 1 92 ? -17.953 -12.023 1.676 1 92.56 92 GLN A N 1
ATOM 719 C CA . GLN A 1 92 ? -19.281 -12.141 1.087 1 92.56 92 GLN A CA 1
ATOM 720 C C . GLN A 1 92 ? -19.359 -11.391 -0.24 1 92.56 92 GLN A C 1
ATOM 722 O O . GLN A 1 92 ? -19.984 -11.867 -1.195 1 92.56 92 GLN A O 1
ATOM 727 N N . ALA A 1 93 ? -18.719 -10.312 -0.348 1 93.31 93 ALA A N 1
ATOM 728 C CA . ALA A 1 93 ? -18.859 -9.43 -1.503 1 93.31 93 ALA A CA 1
ATOM 729 C C . ALA A 1 93 ? -18.047 -9.945 -2.686 1 93.31 93 ALA A C 1
ATOM 731 O O . ALA A 1 93 ? -18.422 -9.734 -3.844 1 93.31 93 ALA A O 1
ATOM 732 N N . ASN A 1 94 ? -16.984 -10.711 -2.424 1 96.75 94 ASN A N 1
ATOM 733 C CA . ASN A 1 94 ? -16.016 -10.891 -3.494 1 96.75 94 ASN A CA 1
ATOM 734 C C . ASN A 1 94 ? -15.703 -12.367 -3.723 1 96.75 94 ASN A C 1
ATOM 736 O O . ASN A 1 94 ? -15.008 -12.719 -4.68 1 96.75 94 ASN A O 1
ATOM 740 N N . ASP A 1 95 ? -16.344 -13.195 -2.988 1 97.31 95 ASP A N 1
ATOM 741 C CA . ASP A 1 95 ? -16.141 -14.633 -3.135 1 97.31 95 ASP A CA 1
ATOM 742 C C . ASP A 1 95 ? -16.875 -15.172 -4.363 1 97.31 95 ASP A C 1
ATOM 744 O O . ASP A 1 95 ? -17.891 -14.602 -4.785 1 97.31 95 ASP A O 1
ATOM 748 N N . PRO A 1 96 ? -16.344 -16.312 -4.863 1 98.5 96 PRO A N 1
ATOM 749 C CA . PRO A 1 96 ? -15.117 -17.016 -4.516 1 98.5 96 PRO A CA 1
ATOM 750 C C . PRO A 1 96 ? -13.875 -16.375 -5.109 1 98.5 96 PRO A C 1
ATOM 752 O O . PRO A 1 96 ? -13.961 -15.641 -6.098 1 98.5 96 PRO A O 1
ATOM 755 N N . VAL A 1 97 ? -12.742 -16.609 -4.5 1 98.75 97 VAL A N 1
ATOM 756 C CA . VAL A 1 97 ? -11.469 -16.062 -4.961 1 98.75 97 VAL A CA 1
ATOM 757 C C . VAL A 1 97 ? -10.859 -16.984 -6.012 1 98.75 97 VAL A C 1
ATOM 759 O O . VAL A 1 97 ? -10.82 -18.203 -5.828 1 98.75 97 VAL A O 1
ATOM 762 N N . ARG A 1 98 ? -10.43 -16.359 -7.09 1 98.62 98 ARG A N 1
ATOM 763 C CA . ARG A 1 98 ? -9.828 -17.062 -8.211 1 98.62 98 ARG A CA 1
ATOM 764 C C . ARG A 1 98 ? -8.383 -16.625 -8.43 1 98.62 98 ARG A C 1
ATOM 766 O O . ARG A 1 98 ? -7.555 -17.406 -8.898 1 98.62 98 ARG A O 1
ATOM 773 N N . TYR A 1 99 ? -8.062 -15.438 -8.156 1 98.75 99 TYR A N 1
ATOM 774 C CA . TYR A 1 99 ? -6.75 -14.836 -8.383 1 98.75 99 TYR A CA 1
ATOM 775 C C . TYR A 1 99 ? -6.117 -14.398 -7.066 1 98.75 99 TYR A C 1
ATOM 777 O O . TYR A 1 99 ? -6.656 -13.531 -6.367 1 98.75 99 TYR A O 1
ATOM 785 N N . VAL A 1 100 ? -5.023 -14.984 -6.691 1 98.75 100 VAL A N 1
ATOM 786 C CA . VAL A 1 100 ? -4.289 -14.602 -5.492 1 98.75 100 VAL A CA 1
ATOM 787 C C . VAL A 1 100 ? -2.957 -13.969 -5.887 1 98.75 100 VAL A C 1
ATOM 789 O O . VAL A 1 100 ? -2.129 -14.602 -6.543 1 98.75 100 VAL A O 1
ATOM 792 N N . PHE A 1 101 ? -2.824 -12.75 -5.531 1 98.38 101 PHE A N 1
ATOM 793 C CA . PHE A 1 101 ? -1.544 -12.062 -5.648 1 98.38 101 PHE A CA 1
ATOM 794 C C . PHE A 1 101 ? -0.848 -11.984 -4.297 1 98.38 101 PHE A C 1
ATOM 796 O O . PHE A 1 101 ? -1.488 -11.711 -3.277 1 98.38 101 PHE A O 1
ATOM 803 N N . THR A 1 102 ? 0.39 -12.297 -4.277 1 98.19 102 THR A N 1
ATOM 804 C CA . THR A 1 102 ? 1.218 -12.141 -3.086 1 98.19 102 THR A CA 1
ATOM 805 C C . THR A 1 102 ? 2.26 -11.039 -3.297 1 98.19 102 THR A C 1
ATOM 807 O O . THR A 1 102 ? 2.838 -10.93 -4.379 1 98.19 102 THR A O 1
ATOM 810 N N . LEU A 1 103 ? 2.461 -10.211 -2.307 1 96.62 103 LEU A N 1
ATOM 811 C CA . LEU A 1 103 ? 3.352 -9.07 -2.467 1 96.62 103 LEU A CA 1
ATOM 812 C C . LEU A 1 103 ? 4.309 -8.953 -1.284 1 96.62 103 LEU A C 1
ATOM 814 O O . LEU A 1 103 ? 3.883 -9.031 -0.129 1 96.62 103 LEU A O 1
ATOM 818 N N . SER A 1 104 ? 5.527 -8.922 -1.601 1 96.19 104 SER A N 1
ATOM 819 C CA . SER A 1 104 ? 6.59 -8.641 -0.641 1 96.19 104 SER A CA 1
ATOM 820 C C . SER A 1 104 ? 7.297 -7.328 -0.97 1 96.19 104 SER A C 1
ATOM 822 O O . SER A 1 104 ? 7.621 -7.066 -2.131 1 96.19 104 SER A O 1
ATOM 824 N N . ALA A 1 105 ? 7.402 -6.484 -0.051 1 92.81 105 ALA A N 1
ATOM 825 C CA . ALA A 1 105 ? 8.172 -5.25 -0.169 1 92.81 105 ALA A CA 1
ATOM 826 C C . ALA A 1 105 ? 9.039 -5.023 1.065 1 92.81 105 ALA A C 1
ATOM 828 O O . ALA A 1 105 ? 8.625 -5.34 2.186 1 92.81 105 ALA A O 1
ATOM 829 N N . THR A 1 106 ? 10.188 -4.441 0.832 1 89.75 106 THR A N 1
ATOM 830 C CA . THR A 1 106 ? 11.172 -4.379 1.909 1 89.75 106 THR A CA 1
ATOM 831 C C . THR A 1 106 ? 11.172 -2.996 2.559 1 89.75 106 THR A C 1
ATOM 833 O O . THR A 1 106 ? 11.719 -2.816 3.646 1 89.75 106 THR A O 1
ATOM 836 N N . ASP A 1 107 ? 10.609 -2.029 1.866 1 86.75 107 ASP A N 1
ATOM 837 C CA . ASP A 1 107 ? 10.484 -0.674 2.393 1 86.75 107 ASP A CA 1
ATOM 838 C C . ASP A 1 107 ? 9.289 0.049 1.78 1 86.75 107 ASP A C 1
ATOM 840 O O . ASP A 1 107 ? 8.617 -0.488 0.894 1 8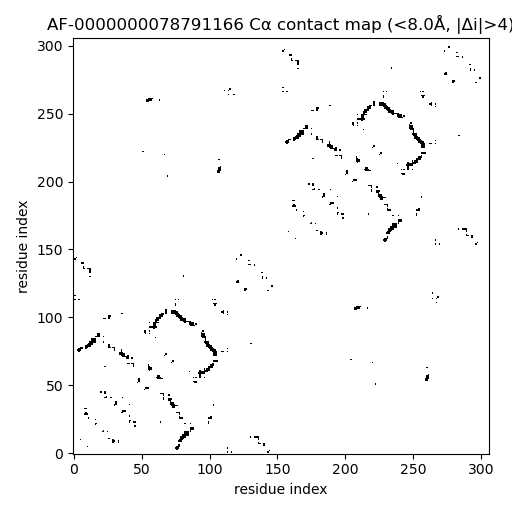6.75 107 ASP A O 1
ATOM 844 N N . ALA A 1 108 ? 8.992 1.166 2.238 1 85.94 108 ALA A N 1
ATOM 845 C CA . ALA A 1 108 ? 7.785 1.891 1.847 1 85.94 108 ALA A CA 1
ATOM 846 C C . ALA A 1 108 ? 7.852 2.32 0.384 1 85.94 108 ALA A C 1
ATOM 848 O O . ALA A 1 108 ? 6.832 2.35 -0.31 1 85.94 108 ALA A O 1
ATOM 849 N N . ASP A 1 109 ? 9.055 2.719 -0.055 1 87.38 109 ASP A N 1
ATOM 850 C CA . ASP A 1 109 ? 9.219 3.143 -1.442 1 87.38 109 ASP A CA 1
ATOM 851 C C . ASP A 1 109 ? 8.922 1.996 -2.404 1 87.38 109 ASP A C 1
ATOM 853 O O . ASP A 1 109 ? 8.133 2.154 -3.344 1 87.38 109 ASP A O 1
ATOM 857 N N . THR A 1 110 ? 9.523 0.874 -2.129 1 89.56 110 THR A N 1
ATOM 858 C CA . THR A 1 110 ? 9.305 -0.281 -2.992 1 89.56 110 THR A CA 1
ATOM 859 C C . THR A 1 110 ? 7.875 -0.806 -2.842 1 89.56 110 THR A C 1
ATOM 861 O O . THR A 1 110 ? 7.289 -1.308 -3.803 1 89.56 110 THR A O 1
ATOM 864 N N . HIS A 1 111 ? 7.332 -0.688 -1.644 1 90.62 111 HIS A N 1
ATOM 865 C CA . HIS A 1 111 ? 5.938 -1.062 -1.437 1 90.62 111 HIS A CA 1
ATOM 866 C C . HIS A 1 111 ? 5.008 -0.233 -2.316 1 90.62 111 HIS A C 1
ATOM 868 O O . HIS A 1 111 ? 4.129 -0.779 -2.984 1 90.62 111 HIS A O 1
ATOM 874 N N . LEU A 1 112 ? 5.219 1.052 -2.318 1 89 112 LEU A N 1
ATOM 875 C CA . LEU A 1 112 ? 4.387 1.945 -3.119 1 89 112 LEU A CA 1
ATOM 876 C C . LEU A 1 112 ? 4.516 1.622 -4.605 1 89 112 LEU A C 1
ATOM 878 O O . LEU A 1 112 ? 3.518 1.592 -5.328 1 89 112 LEU A O 1
ATOM 882 N N . LYS A 1 113 ? 5.68 1.426 -5.012 1 86.56 113 LYS A N 1
ATOM 883 C CA . LYS A 1 113 ? 5.922 1.071 -6.406 1 86.56 113 LYS A CA 1
ATOM 884 C C . LYS A 1 113 ? 5.203 -0.223 -6.777 1 86.56 113 LYS A C 1
ATOM 886 O O . LYS A 1 113 ? 4.578 -0.31 -7.836 1 86.56 113 LYS A O 1
ATOM 891 N N . ALA A 1 114 ? 5.305 -1.164 -5.922 1 92.06 114 ALA A N 1
ATOM 892 C CA . ALA A 1 114 ? 4.66 -2.453 -6.156 1 92.06 114 ALA A CA 1
ATOM 893 C C . ALA A 1 114 ? 3.141 -2.305 -6.219 1 92.06 114 ALA A C 1
ATOM 895 O O . ALA A 1 114 ? 2.486 -2.904 -7.074 1 92.06 114 ALA A O 1
ATOM 896 N N . MET A 1 115 ? 2.619 -1.557 -5.344 1 91.56 115 MET A N 1
ATOM 897 C CA . MET A 1 115 ? 1.177 -1.331 -5.312 1 91.56 115 MET A CA 1
ATOM 898 C C . MET A 1 115 ? 0.71 -0.631 -6.586 1 91.56 115 MET A C 1
ATOM 900 O O . MET A 1 115 ? -0.34 -0.97 -7.137 1 91.56 115 MET A O 1
ATOM 904 N N . GLN A 1 116 ? 1.487 0.304 -6.996 1 88.38 116 GLN A N 1
ATOM 905 C CA . GLN A 1 116 ? 1.181 0.99 -8.25 1 88.38 116 GLN A CA 1
ATOM 906 C C . GLN A 1 116 ? 1.147 0.011 -9.414 1 88.38 116 GLN A C 1
ATOM 908 O O . GLN A 1 116 ? 0.225 0.045 -10.234 1 88.38 116 GLN A O 1
ATOM 913 N N . GLU A 1 117 ? 2.115 -0.795 -9.445 1 88.38 117 GLU A N 1
ATOM 914 C CA . GLU A 1 117 ? 2.176 -1.796 -10.508 1 88.38 117 GLU A CA 1
ATOM 915 C C . GLU A 1 117 ? 0.992 -2.756 -10.43 1 88.38 117 GLU A C 1
ATOM 917 O O . GLU A 1 117 ? 0.425 -3.135 -11.453 1 88.38 117 GLU A O 1
ATOM 922 N N . PHE A 1 118 ? 0.657 -3.143 -9.273 1 93.38 118 PHE A N 1
ATOM 923 C CA . PHE A 1 118 ? -0.466 -4.043 -9.039 1 93.38 118 PHE A CA 1
ATOM 924 C C . PHE A 1 118 ? -1.758 -3.453 -9.594 1 93.38 118 PHE A C 1
ATOM 926 O O . PHE A 1 118 ? -2.469 -4.109 -10.359 1 93.38 118 PHE A O 1
ATOM 933 N N . VAL A 1 119 ? -2.033 -2.25 -9.25 1 89.94 119 VAL A N 1
ATOM 934 C CA . VAL A 1 119 ? -3.248 -1.573 -9.688 1 89.94 119 VAL A CA 1
ATOM 935 C C . VAL A 1 119 ? -3.254 -1.46 -11.211 1 89.94 119 VAL A C 1
ATOM 937 O O . VAL A 1 119 ? -4.289 -1.651 -11.852 1 89.94 119 VAL A O 1
ATOM 940 N N . GLN A 1 120 ? -2.109 -1.133 -11.711 1 88.44 120 GLN A N 1
ATOM 941 C CA . GLN A 1 120 ? -1.995 -1.029 -13.164 1 88.44 120 GLN A CA 1
ATOM 942 C C . GLN A 1 120 ? -2.326 -2.357 -13.836 1 88.44 120 GLN A C 1
ATOM 944 O O . GLN A 1 120 ? -3.037 -2.389 -14.844 1 88.44 120 GLN A O 1
ATOM 949 N N . LEU A 1 121 ? -1.818 -3.408 -13.312 1 91.75 121 LEU A N 1
ATOM 950 C CA . LEU A 1 121 ? -2.078 -4.734 -13.867 1 91.75 121 LEU A CA 1
ATOM 951 C C . LEU A 1 121 ? -3.572 -5.039 -13.867 1 91.75 121 LEU A C 1
ATOM 953 O O . LEU A 1 121 ? -4.113 -5.512 -14.867 1 91.75 121 LEU A O 1
ATOM 957 N N . LEU A 1 122 ? -4.23 -4.801 -12.773 1 91.81 122 LEU A N 1
ATOM 958 C CA . LEU A 1 122 ? -5.652 -5.09 -12.625 1 91.81 122 LEU A CA 1
ATOM 959 C C . LEU A 1 122 ? -6.48 -4.262 -13.602 1 91.81 122 LEU A C 1
ATOM 961 O O . LEU A 1 122 ? -7.586 -4.656 -13.984 1 91.81 122 LEU A O 1
ATOM 965 N N . SER A 1 123 ? -5.906 -3.146 -13.984 1 88.44 123 SER A N 1
ATOM 966 C CA . SER A 1 123 ? -6.648 -2.215 -14.828 1 88.44 123 SER A CA 1
ATOM 967 C C . SER A 1 123 ? -6.48 -2.549 -16.312 1 88.44 123 SER A C 1
ATOM 969 O O . SER A 1 123 ? -7.152 -1.967 -17.156 1 88.44 123 SER A O 1
ATOM 971 N N . MET A 1 124 ? -5.629 -3.449 -16.609 1 88.25 124 MET A N 1
ATOM 972 C CA . MET A 1 124 ? -5.426 -3.852 -18 1 88.25 124 MET A CA 1
ATOM 973 C C . MET A 1 124 ? -6.625 -4.637 -18.516 1 88.25 124 MET A C 1
ATOM 975 O O . MET A 1 124 ? -7.094 -5.566 -17.844 1 88.25 124 MET A O 1
ATOM 979 N N . GLY A 1 125 ? -7.188 -4.246 -19.562 1 83.75 125 GLY A N 1
ATOM 980 C CA . GLY A 1 125 ? -8.445 -4.758 -20.094 1 83.75 125 GLY A CA 1
ATOM 981 C C . GLY A 1 125 ? -8.469 -6.27 -20.219 1 83.75 125 GLY A C 1
ATOM 982 O O . GLY A 1 125 ? -9.477 -6.902 -19.906 1 83.75 125 GLY A O 1
ATOM 983 N N . ASP A 1 126 ? -7.52 -6.945 -20.75 1 92.31 126 ASP A N 1
ATOM 984 C CA . ASP A 1 126 ? -7.551 -8.383 -21.031 1 92.31 126 ASP A CA 1
ATOM 985 C C . ASP A 1 126 ? -6.703 -9.148 -20.016 1 92.31 126 ASP A C 1
ATOM 987 O O . ASP A 1 126 ? -6.293 -10.281 -20.266 1 92.31 126 ASP A O 1
ATOM 991 N N . PHE A 1 127 ? -6.52 -8.609 -18.906 1 95.44 127 PHE A N 1
ATOM 992 C CA . PHE A 1 127 ? -5.594 -9.219 -17.953 1 95.44 127 PHE A CA 1
ATOM 993 C C . PHE A 1 127 ? -6.18 -10.5 -17.375 1 95.44 127 PHE A C 1
ATOM 995 O O . PHE A 1 127 ? -5.551 -11.562 -17.438 1 95.44 127 PHE A O 1
ATOM 1002 N N . TYR A 1 128 ? -7.414 -10.438 -16.891 1 96.75 128 TYR A N 1
ATOM 1003 C CA . TYR A 1 128 ? -8.047 -11.602 -16.266 1 96.75 128 TYR A CA 1
ATOM 1004 C C . TYR A 1 128 ? -8.297 -12.695 -17.297 1 96.75 128 TYR A C 1
ATOM 1006 O O . TYR A 1 128 ? -8.117 -13.883 -17 1 96.75 128 TYR A O 1
ATOM 1014 N N . THR A 1 129 ? -8.719 -12.258 -18.484 1 96.81 129 THR A N 1
ATOM 1015 C CA . THR A 1 129 ? -8.898 -13.227 -19.562 1 96.81 129 THR A CA 1
ATOM 1016 C C . THR A 1 129 ? -7.594 -13.953 -19.859 1 96.81 129 THR A C 1
ATOM 1018 O O . THR A 1 129 ? -7.582 -15.164 -20.078 1 96.81 129 THR A O 1
ATOM 1021 N N . THR A 1 130 ? -6.539 -13.195 -19.875 1 97.19 130 THR A N 1
ATOM 1022 C CA . THR A 1 130 ? -5.223 -13.773 -20.109 1 97.19 130 THR A CA 1
ATOM 1023 C C . THR A 1 130 ? -4.848 -14.75 -19 1 97.19 130 THR A C 1
ATOM 1025 O O . THR A 1 130 ? -4.348 -15.844 -19.266 1 97.19 130 THR A O 1
ATOM 1028 N N . LEU A 1 131 ? -5.121 -14.406 -17.75 1 97.94 131 LEU A N 1
ATOM 1029 C CA . LEU A 1 131 ? -4.84 -15.281 -16.609 1 97.94 131 LEU A CA 1
ATOM 1030 C C . LEU A 1 131 ? -5.617 -16.594 -16.734 1 97.94 131 LEU A C 1
ATOM 1032 O O . LEU A 1 131 ? -5.082 -17.672 -16.453 1 97.94 131 LEU A O 1
ATOM 1036 N N . ASP A 1 132 ? -6.812 -16.453 -17.188 1 97.44 132 ASP A N 1
ATOM 1037 C CA . ASP A 1 132 ? -7.699 -17.609 -17.266 1 97.44 132 ASP A CA 1
ATOM 1038 C C . ASP A 1 132 ? -7.281 -18.547 -18.406 1 97.44 132 ASP A C 1
ATOM 1040 O O . ASP A 1 132 ? -7.441 -19.766 -18.297 1 97.44 132 ASP A O 1
ATOM 1044 N N . ARG A 1 133 ? -6.68 -18.047 -19.406 1 97.38 133 ARG A N 1
ATOM 1045 C CA . ARG A 1 133 ? -6.465 -18.828 -20.625 1 97.38 133 ARG A CA 1
ATOM 1046 C C . ARG A 1 133 ? -5.008 -19.25 -20.75 1 97.38 133 ARG A C 1
ATOM 1048 O O . ARG A 1 133 ? -4.688 -20.188 -21.484 1 97.38 133 ARG A O 1
ATOM 1055 N N . ALA A 1 134 ? -4.164 -18.531 -20.125 1 97.44 134 ALA A N 1
ATOM 1056 C CA . ALA A 1 134 ? -2.734 -18.797 -20.266 1 97.44 134 ALA A CA 1
ATOM 1057 C C . ALA A 1 134 ? -2.393 -20.234 -19.891 1 97.44 134 ALA A C 1
ATOM 1059 O O . ALA A 1 134 ? -2.934 -20.766 -18.922 1 97.44 134 ALA A O 1
ATOM 1060 N N . GLY A 1 135 ? -1.464 -20.797 -20.688 1 96.81 135 GLY A N 1
ATOM 1061 C CA . GLY A 1 135 ? -1.024 -22.156 -20.406 1 96.81 135 GLY A CA 1
ATOM 1062 C C . GLY A 1 135 ? 0.28 -22.219 -19.641 1 96.81 135 GLY A C 1
ATOM 1063 O O . GLY A 1 135 ? 0.709 -23.297 -19.219 1 96.81 135 GLY A O 1
ATOM 1064 N N . SER A 1 136 ? 0.931 -21.094 -19.531 1 97.5 136 SER A N 1
ATOM 1065 C CA . SER A 1 136 ? 2.223 -21.062 -18.859 1 97.5 136 SER A CA 1
ATOM 1066 C C . SER A 1 136 ? 2.518 -19.672 -18.297 1 97.5 136 SER A C 1
ATOM 1068 O O . SER A 1 136 ? 1.88 -18.688 -18.688 1 97.5 136 SER A O 1
ATOM 1070 N N . GLY A 1 137 ? 3.412 -19.625 -17.312 1 97 137 GLY A N 1
ATOM 1071 C CA . GLY A 1 137 ? 3.898 -18.359 -16.797 1 97 137 GLY A CA 1
ATOM 1072 C C . GLY A 1 137 ? 4.531 -17.484 -17.875 1 97 137 GLY A C 1
ATOM 1073 O O . GLY A 1 137 ? 4.438 -16.266 -17.828 1 97 137 GLY A O 1
ATOM 1074 N N . GLN A 1 138 ? 5.133 -18.141 -18.844 1 97.12 138 GLN A N 1
ATOM 1075 C CA . GLN A 1 138 ? 5.758 -17.422 -19.953 1 97.12 138 GLN A CA 1
ATOM 1076 C C . GLN A 1 138 ? 4.727 -16.609 -20.734 1 97.12 138 GLN A C 1
ATOM 1078 O O . GLN A 1 138 ? 4.996 -15.484 -21.141 1 97.12 138 GLN A O 1
ATOM 1083 N N . GLU A 1 139 ? 3.57 -17.203 -20.891 1 97.19 139 GLU A N 1
ATOM 1084 C CA . GLU A 1 139 ? 2.514 -16.516 -21.625 1 97.19 139 GLU A CA 1
ATOM 1085 C C . GLU A 1 139 ? 2.029 -15.289 -20.844 1 97.19 139 GLU A C 1
ATOM 1087 O O . GLU A 1 139 ? 1.778 -14.234 -21.422 1 97.19 139 GLU A O 1
ATOM 1092 N N . ILE A 1 140 ? 1.903 -15.438 -19.562 1 96.62 140 ILE A N 1
ATOM 1093 C CA . ILE A 1 140 ? 1.479 -14.336 -18.703 1 96.62 140 ILE A CA 1
ATOM 1094 C C . ILE A 1 140 ? 2.51 -13.211 -18.766 1 96.62 140 ILE A C 1
ATOM 1096 O O . ILE A 1 140 ? 2.156 -12.047 -18.953 1 96.62 140 ILE A O 1
ATOM 1100 N N . MET A 1 141 ? 3.771 -13.523 -18.703 1 95.44 141 MET A N 1
ATOM 1101 C CA . MET A 1 141 ? 4.84 -12.531 -18.719 1 95.44 141 MET A CA 1
ATOM 1102 C C . MET A 1 141 ? 4.895 -11.812 -20.062 1 95.44 141 MET A C 1
ATOM 1104 O O . MET A 1 141 ? 5.141 -10.609 -20.125 1 95.44 141 MET A O 1
ATOM 1108 N N . ALA A 1 142 ? 4.672 -12.562 -21.078 1 94.19 142 ALA A N 1
ATOM 1109 C CA . ALA A 1 142 ? 4.641 -11.961 -22.406 1 94.19 142 ALA A CA 1
ATOM 1110 C C . ALA A 1 142 ? 3.529 -10.922 -22.516 1 94.19 142 ALA A C 1
ATOM 1112 O O . ALA A 1 142 ? 3.74 -9.836 -23.062 1 94.19 142 ALA A O 1
ATOM 1113 N N . TYR A 1 143 ? 2.383 -11.297 -22 1 94.75 143 TYR A N 1
ATOM 1114 C CA . TYR A 1 143 ? 1.261 -10.367 -22 1 94.75 143 TYR A CA 1
ATOM 1115 C C . TYR A 1 143 ? 1.596 -9.117 -21.188 1 94.75 143 TYR A C 1
ATOM 1117 O O . TYR A 1 143 ? 1.374 -7.992 -21.656 1 94.75 143 TYR A O 1
ATOM 1125 N N . ILE A 1 144 ? 2.152 -9.258 -19.969 1 93.81 144 ILE A N 1
ATOM 1126 C CA . ILE A 1 144 ? 2.463 -8.141 -19.078 1 93.81 144 ILE A CA 1
ATOM 1127 C C . ILE A 1 144 ? 3.457 -7.203 -19.766 1 93.81 144 ILE A C 1
ATOM 1129 O O . ILE A 1 144 ? 3.266 -5.984 -19.766 1 93.81 144 ILE A O 1
ATOM 1133 N N . LYS A 1 145 ? 4.461 -7.742 -20.406 1 90.75 145 LYS A N 1
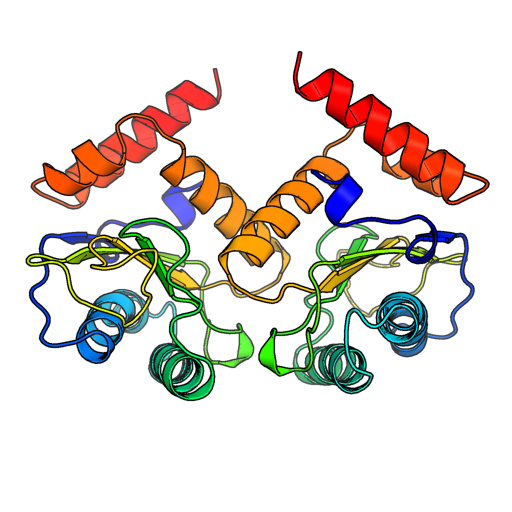ATOM 1134 C CA . LYS A 1 145 ? 5.484 -6.949 -21.078 1 90.75 145 LYS A CA 1
ATOM 1135 C C . LYS A 1 145 ? 4.895 -6.18 -22.25 1 90.75 145 LYS A C 1
ATOM 1137 O O . LYS A 1 145 ? 5.215 -5.004 -22.453 1 90.75 145 LYS A O 1
ATOM 1142 N N . SER A 1 146 ? 4.059 -6.809 -22.922 1 89.75 146 SER A N 1
ATOM 1143 C CA . SER A 1 146 ? 3.441 -6.176 -24.094 1 89.75 146 SER A CA 1
ATOM 1144 C C . SER A 1 146 ? 2.488 -5.059 -23.672 1 89.75 146 SER A C 1
ATOM 1146 O O . SER A 1 146 ? 2.467 -3.992 -24.281 1 89.75 146 SER A O 1
ATOM 1148 N N . ALA A 1 147 ? 1.672 -5.367 -22.625 1 86 147 ALA A N 1
ATOM 1149 C CA . ALA A 1 147 ? 0.678 -4.406 -22.156 1 86 147 ALA A CA 1
ATOM 1150 C C . ALA A 1 147 ? 1.348 -3.15 -21.609 1 86 147 ALA A C 1
ATOM 1152 O O . ALA A 1 147 ? 0.857 -2.037 -21.797 1 86 147 ALA A O 1
ATOM 1153 N N . LEU A 1 148 ? 2.447 -3.297 -20.891 1 81.31 148 LEU A N 1
ATOM 1154 C CA . LEU A 1 148 ? 3.152 -2.162 -20.312 1 81.31 148 LEU A CA 1
ATOM 1155 C C . LEU 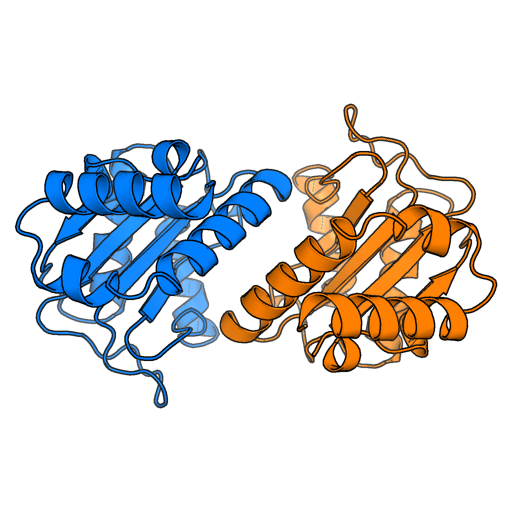A 1 148 ? 3.848 -1.34 -21.391 1 81.31 148 LEU A C 1
ATOM 1157 O O . LEU A 1 148 ? 3.988 -0.122 -21.25 1 81.31 148 LEU A O 1
ATOM 1161 N N . ALA A 1 149 ? 4.312 -2.008 -22.391 1 79.31 149 ALA A N 1
ATOM 1162 C CA . ALA A 1 149 ? 4.938 -1.311 -23.516 1 79.31 149 ALA A CA 1
ATOM 1163 C C . ALA A 1 149 ? 3.922 -0.438 -24.25 1 79.31 149 ALA A C 1
ATOM 1165 O O . ALA A 1 149 ? 4.258 0.651 -24.719 1 79.31 149 ALA A O 1
ATOM 1166 N N . MET A 1 150 ? 2.725 -0.861 -24.234 1 76.06 150 MET A N 1
ATOM 1167 C CA . MET A 1 150 ? 1.672 -0.116 -24.922 1 76.06 150 MET A CA 1
ATOM 1168 C C . MET A 1 150 ? 1.224 1.081 -24.094 1 76.06 150 MET A C 1
ATOM 1170 O O . MET A 1 150 ? 0.847 2.117 -24.641 1 76.06 150 MET A O 1
ATOM 1174 N N . ASN A 1 151 ? 1.23 0.93 -22.797 1 66.19 151 ASN A N 1
ATOM 1175 C CA . ASN A 1 151 ? 0.819 2.018 -21.922 1 66.19 151 ASN A CA 1
ATOM 1176 C C . ASN A 1 151 ? 1.877 3.115 -21.859 1 66.19 151 ASN A C 1
ATOM 1178 O O . ASN A 1 151 ? 1.556 4.277 -21.594 1 66.19 151 ASN A O 1
ATOM 1182 N N . LYS A 1 152 ? 3.188 2.965 -21.984 1 59.69 152 LYS A N 1
ATOM 1183 C CA . LYS A 1 152 ? 4.25 3.965 -22.047 1 59.69 152 LYS A CA 1
ATOM 1184 C C . LYS A 1 152 ? 4.203 4.742 -23.359 1 59.69 152 LYS A C 1
ATOM 1186 O O . LYS A 1 152 ? 4.832 5.797 -23.484 1 59.69 152 LYS A O 1
ATOM 1191 N N . GLU A 1 153 ? 3.572 4.477 -24.484 1 48.41 153 GLU A N 1
ATOM 1192 C CA . GLU A 1 153 ? 3.42 5.223 -25.734 1 48.41 153 GLU A CA 1
ATOM 1193 C C . GLU A 1 153 ? 2.186 6.121 -25.688 1 48.41 153 GLU A C 1
ATOM 1195 O O . GLU A 1 153 ? 1.202 5.801 -25.016 1 48.41 153 GLU A O 1
ATOM 1200 N N . MET B 1 1 ? -13.555 10.758 -3.727 1 64.44 1 MET B N 1
ATOM 1201 C CA . MET B 1 1 ? -12.258 10.992 -4.352 1 64.44 1 MET B CA 1
ATOM 1202 C C . MET B 1 1 ? -11.258 11.516 -3.33 1 64.44 1 MET B C 1
ATOM 1204 O O . MET B 1 1 ? -11.531 11.523 -2.129 1 64.44 1 MET B O 1
ATOM 1208 N N . ILE B 1 2 ? -10.211 12.047 -3.564 1 74.12 2 ILE B N 1
ATOM 1209 C CA . ILE B 1 2 ? -9.211 12.594 -2.656 1 74.12 2 ILE B CA 1
ATOM 1210 C C . ILE B 1 2 ? -9.898 13.438 -1.585 1 74.12 2 ILE B C 1
ATOM 1212 O O . ILE B 1 2 ? -9.438 13.5 -0.442 1 74.12 2 ILE B O 1
ATOM 1216 N N . GLU B 1 3 ? -11.07 13.922 -1.948 1 76.5 3 GLU B N 1
ATOM 1217 C CA . GLU B 1 3 ? -11.797 14.758 -0.994 1 76.5 3 GLU B CA 1
ATOM 1218 C C . GLU B 1 3 ? -12.414 13.914 0.117 1 76.5 3 GLU B C 1
ATOM 1220 O O . GLU B 1 3 ? -12.812 14.445 1.157 1 76.5 3 GLU B O 1
ATOM 1225 N N . ASP B 1 4 ? -12.531 12.695 -0.171 1 81.94 4 ASP B N 1
ATOM 1226 C CA . ASP B 1 4 ? -13.102 11.781 0.815 1 81.94 4 ASP B CA 1
ATOM 1227 C C . ASP B 1 4 ? -12.039 11.336 1.82 1 81.94 4 ASP B C 1
ATOM 1229 O O . ASP B 1 4 ? -12.367 10.836 2.898 1 81.94 4 ASP B O 1
ATOM 1233 N N . ILE B 1 5 ? -10.852 11.633 1.49 1 92.06 5 ILE B N 1
ATOM 1234 C CA . ILE B 1 5 ? -9.789 11.07 2.318 1 92.06 5 ILE B CA 1
ATOM 1235 C C . ILE B 1 5 ? -9.031 12.195 3.016 1 92.06 5 ILE B C 1
ATOM 1237 O O . ILE B 1 5 ? -8.547 12.023 4.137 1 92.06 5 ILE B O 1
ATOM 1241 N N . ILE B 1 6 ? -8.977 13.328 2.355 1 96.06 6 ILE B N 1
ATOM 1242 C CA . ILE B 1 6 ? -8.289 14.484 2.91 1 96.06 6 ILE B CA 1
ATOM 1243 C C . ILE B 1 6 ? -9.297 15.586 3.223 1 96.06 6 ILE B C 1
ATOM 1245 O O . ILE B 1 6 ? -10.055 16.016 2.342 1 96.06 6 ILE B O 1
ATOM 1249 N N . THR B 1 7 ? -9.312 16.062 4.484 1 95.62 7 THR B N 1
ATOM 1250 C CA . THR B 1 7 ? -10.156 17.172 4.895 1 95.62 7 THR B CA 1
ATOM 1251 C C . THR B 1 7 ? -9.328 18.281 5.543 1 95.62 7 THR B C 1
ATOM 1253 O O . THR B 1 7 ? -8.195 18.031 5.973 1 95.62 7 THR B O 1
ATOM 1256 N N . ILE B 1 8 ? -9.875 19.469 5.625 1 96.38 8 ILE B N 1
ATOM 1257 C CA . ILE B 1 8 ? -9.164 20.656 6.07 1 96.38 8 ILE B CA 1
ATOM 1258 C C . ILE B 1 8 ? -8.602 20.438 7.473 1 96.38 8 ILE B C 1
ATOM 1260 O O . ILE B 1 8 ? -7.445 20.766 7.746 1 96.38 8 ILE B O 1
ATOM 1264 N N . PRO B 1 9 ? -9.32 19.781 8.438 1 97.06 9 PRO B N 1
ATOM 1265 C CA . PRO B 1 9 ? -8.789 19.578 9.789 1 97.06 9 PRO B CA 1
ATOM 1266 C C . PRO B 1 9 ? -7.555 18.688 9.812 1 97.06 9 PRO B C 1
ATOM 1268 O O . PRO B 1 9 ? -6.816 18.672 10.797 1 97.06 9 PRO B O 1
ATOM 1271 N N . LEU B 1 10 ? -7.32 17.984 8.766 1 98.12 10 LEU B N 1
ATOM 1272 C CA . LEU B 1 10 ? -6.215 17.031 8.727 1 98.12 10 LEU B CA 1
ATOM 1273 C C . LEU B 1 10 ? -4.969 17.656 8.117 1 98.12 10 LEU B C 1
ATOM 1275 O O . LEU B 1 10 ? -3.939 17 7.969 1 98.12 10 LEU B O 1
ATOM 1279 N N . ILE B 1 11 ? -5.094 18.953 7.773 1 98.31 11 ILE B N 1
ATOM 1280 C CA . ILE B 1 11 ? -3.977 19.656 7.16 1 98.31 11 ILE B CA 1
ATOM 1281 C C . ILE B 1 11 ? -3.344 20.609 8.18 1 98.31 11 ILE B C 1
ATOM 1283 O O . ILE B 1 11 ? -4.027 21.453 8.758 1 98.31 11 ILE B O 1
ATOM 1287 N N . GLN B 1 12 ? -2.039 20.406 8.414 1 98.5 12 GLN B N 1
ATOM 1288 C CA . GLN B 1 12 ? -1.24 21.266 9.273 1 98.5 12 GLN B CA 1
ATOM 1289 C C . GLN B 1 12 ? -0.052 21.844 8.523 1 98.5 12 GLN B C 1
ATOM 1291 O O . GLN B 1 12 ? 0.704 21.125 7.879 1 98.5 12 GLN B O 1
ATOM 1296 N N . LEU B 1 13 ? 0.067 23.188 8.633 1 98.62 13 LEU B N 1
ATOM 1297 C CA . LEU B 1 13 ? 1.132 23.828 7.871 1 98.62 13 LEU B CA 1
ATOM 1298 C C . LEU B 1 13 ? 2.201 24.391 8.797 1 98.62 13 LEU B C 1
ATOM 1300 O O . LEU B 1 13 ? 1.885 24.922 9.867 1 98.62 13 LEU B O 1
ATOM 1304 N N . ARG B 1 14 ? 3.461 24.219 8.414 1 98.56 14 ARG B N 1
ATOM 1305 C CA . ARG B 1 14 ? 4.629 24.828 9.039 1 98.56 14 ARG B CA 1
ATOM 1306 C C . ARG B 1 14 ? 4.676 24.5 10.531 1 98.56 14 ARG B C 1
ATOM 1308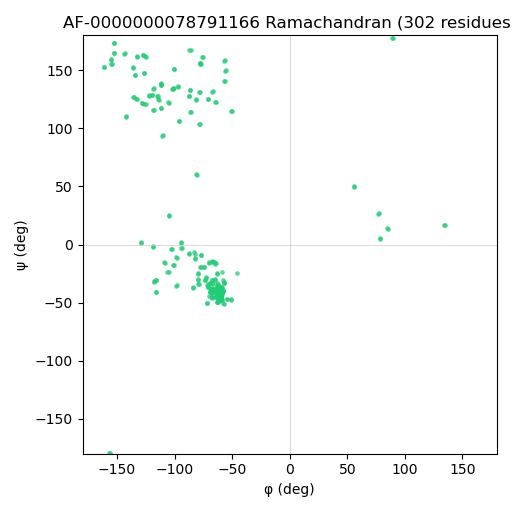 O O . ARG B 1 14 ? 4.828 25.391 11.359 1 98.56 14 ARG B O 1
ATOM 1315 N N . VAL B 1 15 ? 4.539 23.266 10.852 1 98.62 15 VAL B N 1
ATOM 1316 C CA . VAL B 1 15 ? 4.551 22.797 12.234 1 98.62 15 VAL B CA 1
ATOM 1317 C C . VAL B 1 15 ? 5.984 22.734 12.75 1 98.62 15 VAL B C 1
ATOM 1319 O O . VAL B 1 15 ? 6.871 22.219 12.062 1 98.62 15 VAL B O 1
ATOM 1322 N N . LYS B 1 16 ? 6.199 23.266 13.875 1 98.69 16 LYS B N 1
ATOM 1323 C CA . LYS B 1 16 ? 7.492 23.156 14.539 1 98.69 16 LYS B CA 1
ATOM 1324 C C . LYS B 1 16 ? 7.578 21.891 15.383 1 98.69 16 LYS B C 1
ATOM 1326 O O . LYS B 1 16 ? 6.668 21.594 16.156 1 98.69 16 LYS B O 1
ATOM 1331 N N . THR B 1 17 ? 8.633 21.109 15.156 1 98.62 17 THR B N 1
ATOM 1332 C CA . THR B 1 17 ? 8.828 19.875 15.891 1 98.62 17 THR B CA 1
ATOM 1333 C C . THR B 1 17 ? 10.258 19.766 16.406 1 98.62 17 THR B C 1
ATOM 1335 O O . THR B 1 17 ? 11.148 20.484 15.93 1 98.62 17 THR B O 1
ATOM 1338 N N . THR B 1 18 ? 10.516 18.922 17.391 1 98.31 18 THR B N 1
ATOM 1339 C CA . THR B 1 18 ? 11.812 18.828 18.047 1 98.31 18 THR B CA 1
ATOM 1340 C C . THR B 1 18 ? 12.633 17.672 17.469 1 98.31 18 THR B C 1
ATOM 1342 O O . THR B 1 18 ? 13.867 17.719 17.5 1 98.31 18 THR B O 1
ATOM 1345 N N . ASP B 1 19 ? 12.039 16.641 17.109 1 98.31 19 ASP B N 1
ATOM 1346 C CA . ASP B 1 19 ? 12.656 15.477 16.5 1 98.31 19 ASP B CA 1
ATOM 1347 C C . ASP B 1 19 ? 11.641 14.68 15.688 1 98.31 19 ASP B C 1
ATOM 1349 O O . ASP B 1 19 ? 10.484 15.086 15.562 1 98.31 19 ASP B O 1
ATOM 1353 N N . TRP B 1 20 ? 12.086 13.633 15.133 1 98.31 20 TRP B N 1
ATOM 1354 C CA . TRP B 1 20 ? 11.227 12.891 14.211 1 98.31 20 TRP B CA 1
ATOM 1355 C C . TRP B 1 20 ? 10.062 12.25 14.961 1 98.31 20 TRP B C 1
ATOM 1357 O O . TRP B 1 20 ? 8.969 12.109 14.406 1 98.31 20 TRP B O 1
ATOM 1367 N N . ARG B 1 21 ? 10.234 11.875 16.25 1 98.56 21 ARG B N 1
ATOM 1368 C CA . ARG B 1 21 ? 9.133 11.336 17.047 1 98.56 21 ARG B CA 1
ATOM 1369 C C . ARG B 1 21 ? 8.047 12.375 17.25 1 98.56 21 ARG B C 1
ATOM 1371 O O . ARG B 1 21 ? 6.859 12.086 17.078 1 98.56 21 ARG B O 1
ATOM 1378 N N . ASP B 1 22 ? 8.508 13.523 17.578 1 98.69 22 ASP B N 1
ATOM 1379 C CA . ASP B 1 22 ? 7.602 14.656 17.75 1 98.69 22 ASP B CA 1
ATOM 1380 C C . ASP B 1 22 ? 6.863 14.969 16.453 1 98.69 22 ASP B C 1
ATOM 1382 O O . ASP B 1 22 ? 5.664 15.266 16.469 1 98.69 22 ASP B O 1
ATOM 1386 N N . ALA B 1 23 ? 7.547 14.875 15.328 1 98.75 23 ALA B N 1
ATOM 1387 C CA . ALA B 1 23 ? 6.941 15.102 14.023 1 98.75 23 ALA B CA 1
ATOM 1388 C C . ALA B 1 23 ? 5.828 14.094 13.75 1 98.75 23 ALA B C 1
ATOM 1390 O O . ALA B 1 23 ? 4.738 14.469 13.305 1 98.75 23 ALA B O 1
ATOM 1391 N N . ILE B 1 24 ? 6.047 12.789 14.086 1 98.69 24 ILE B N 1
ATOM 1392 C CA . ILE B 1 24 ? 5.051 11.75 13.859 1 98.69 24 ILE B CA 1
ATOM 1393 C C . ILE B 1 24 ? 3.867 11.953 14.797 1 98.69 24 ILE B C 1
ATOM 1395 O O . ILE B 1 24 ? 2.711 11.836 14.383 1 98.69 24 ILE B O 1
ATOM 1399 N N . LYS B 1 25 ? 4.133 12.297 16.016 1 98.75 25 LYS B N 1
ATOM 1400 C CA . LYS B 1 25 ? 3.068 12.523 16.984 1 98.75 25 LYS B CA 1
ATOM 1401 C C . LYS B 1 25 ? 2.17 13.68 16.562 1 98.75 25 LYS B C 1
ATOM 1403 O O . LYS B 1 25 ? 0.945 13.547 16.547 1 98.75 25 LYS B O 1
ATOM 1408 N N . LYS B 1 26 ? 2.799 14.758 16.188 1 98.81 26 LYS B N 1
ATOM 1409 C CA . LYS B 1 26 ? 2.025 15.945 15.836 1 98.81 26 LYS B CA 1
ATOM 1410 C C . LYS B 1 26 ? 1.283 15.742 14.516 1 98.81 26 LYS B C 1
ATOM 1412 O O . LYS B 1 26 ? 0.149 16.188 14.359 1 98.81 26 LYS B O 1
ATOM 1417 N N . SER B 1 27 ? 1.888 15.062 13.594 1 98.75 27 SER B N 1
ATOM 1418 C CA . SER B 1 27 ? 1.228 14.773 12.32 1 98.75 27 SER B CA 1
ATOM 1419 C C . SER B 1 27 ? 0.05 13.82 12.508 1 98.75 27 SER B C 1
ATOM 1421 O O . SER B 1 27 ? -0.982 13.969 11.852 1 98.75 27 SER B O 1
ATOM 1423 N N . GLY B 1 28 ? 0.225 12.828 13.383 1 98.62 28 GLY B N 1
ATOM 1424 C CA . GLY B 1 28 ? -0.816 11.844 13.641 1 98.62 28 GLY B CA 1
ATOM 1425 C C . GLY B 1 28 ? -1.922 12.359 14.539 1 98.62 28 GLY B C 1
ATOM 1426 O O . GLY B 1 28 ? -3.02 11.805 14.57 1 98.62 28 GLY B O 1
ATOM 1427 N N . ARG B 1 29 ? -1.626 13.445 15.281 1 98.5 29 ARG B N 1
ATOM 1428 C CA . ARG B 1 29 ? -2.568 13.992 16.25 1 98.5 29 ARG B CA 1
ATOM 1429 C C . ARG B 1 29 ? -3.881 14.375 15.586 1 98.5 29 ARG B C 1
ATOM 1431 O O . ARG B 1 29 ? -4.957 14.156 16.141 1 98.5 29 ARG B O 1
ATOM 1438 N N . VAL B 1 30 ? -3.859 14.945 14.414 1 98.19 30 VAL B N 1
ATOM 1439 C CA . VAL B 1 30 ? -5.062 15.43 13.75 1 98.19 30 VAL B CA 1
ATOM 1440 C C . VAL B 1 30 ? -5.957 14.25 13.375 1 98.19 30 VAL B C 1
ATOM 1442 O O . VAL B 1 30 ? -7.184 14.359 13.391 1 98.19 30 VAL B O 1
ATOM 1445 N N . LEU B 1 31 ? -5.387 13.094 13.023 1 98.5 31 LEU B N 1
ATOM 1446 C CA . LEU B 1 31 ? -6.18 11.898 12.75 1 98.5 31 LEU B CA 1
ATOM 1447 C C . LEU B 1 31 ? -6.82 11.367 14.023 1 98.5 31 LEU B C 1
ATOM 1449 O O . LEU B 1 31 ? -7.969 10.914 14 1 98.5 31 LEU B O 1
ATOM 1453 N N . VAL B 1 32 ? -6.008 11.398 15.133 1 98.75 32 VAL B N 1
ATOM 1454 C CA . VAL B 1 32 ? -6.527 10.945 16.422 1 98.75 32 VAL B CA 1
ATOM 1455 C C . VAL B 1 32 ? -7.695 11.828 16.844 1 98.75 32 VAL B C 1
ATOM 1457 O O . VAL B 1 32 ? -8.766 11.328 17.188 1 98.75 32 VAL B O 1
ATOM 1460 N N . GLU B 1 33 ? -7.484 13.141 16.781 1 98.56 33 GLU B N 1
ATOM 1461 C CA . GLU B 1 33 ? -8.492 14.109 17.203 1 98.56 33 GLU B CA 1
ATOM 1462 C C . GLU B 1 33 ? -9.75 14.008 16.344 1 98.56 33 GLU B C 1
ATOM 1464 O O . GLU B 1 33 ? -10.859 14.227 16.828 1 98.56 33 GLU B O 1
ATOM 1469 N N . ASN B 1 34 ? -9.594 13.688 15.078 1 97.75 34 ASN B N 1
ATOM 1470 C CA . ASN B 1 34 ? -10.727 13.555 14.156 1 97.75 34 ASN B CA 1
ATOM 1471 C C . ASN B 1 34 ? -11.391 12.188 14.281 1 97.75 34 ASN B C 1
ATOM 1473 O O . ASN B 1 34 ? -12.391 11.922 13.609 1 97.75 34 ASN B O 1
ATOM 1477 N N . GLY B 1 35 ? -10.766 11.266 15.062 1 98.19 35 GLY B N 1
ATOM 1478 C CA . GLY B 1 35 ? -11.344 9.953 15.289 1 98.19 35 GLY B CA 1
ATOM 1479 C C . GLY B 1 35 ? -10.992 8.953 14.195 1 98.19 35 GLY B C 1
ATOM 1480 O O . GLY B 1 35 ? -11.609 7.891 14.102 1 98.19 35 GLY B O 1
ATOM 1481 N N . ASP B 1 36 ? -10.055 9.234 13.367 1 97.94 36 ASP B N 1
ATOM 1482 C CA . ASP B 1 36 ? -9.688 8.391 12.234 1 97.94 36 ASP B CA 1
ATOM 1483 C C . ASP B 1 36 ? -8.812 7.223 12.68 1 97.94 36 ASP B C 1
ATOM 1485 O O . ASP B 1 36 ? -8.805 6.164 12.047 1 97.94 36 ASP B O 1
ATOM 1489 N N . VAL B 1 37 ? -8.023 7.414 13.727 1 98.44 37 VAL B N 1
ATOM 1490 C CA . VAL B 1 37 ? -7.16 6.383 14.289 1 98.44 37 VAL B CA 1
ATOM 1491 C C . VAL B 1 37 ? -7.121 6.516 15.812 1 98.44 37 VAL B C 1
ATOM 1493 O O . VAL B 1 37 ? -7.543 7.535 16.359 1 98.44 37 VAL B O 1
ATOM 1496 N N . THR B 1 38 ? -6.656 5.508 16.469 1 98.69 38 THR B N 1
ATOM 1497 C CA . THR B 1 38 ? -6.418 5.574 17.906 1 98.69 38 THR B CA 1
ATOM 1498 C C . THR B 1 38 ? -5.02 6.117 18.203 1 98.69 38 THR B C 1
ATOM 1500 O O . THR B 1 38 ? -4.191 6.227 17.297 1 98.69 38 THR B O 1
ATOM 1503 N N . GLN B 1 39 ? -4.801 6.457 19.438 1 98.5 39 GLN B N 1
ATOM 1504 C CA . GLN B 1 39 ? -3.469 6.863 19.875 1 98.5 39 GLN B CA 1
ATOM 1505 C C . GLN B 1 39 ? -2.451 5.754 19.625 1 98.5 39 GLN B C 1
ATOM 1507 O O . GLN B 1 39 ? -1.302 6.023 19.281 1 98.5 39 GLN B O 1
ATOM 1512 N N . ASN B 1 40 ? -2.859 4.539 19.828 1 98.12 40 ASN B N 1
ATOM 1513 C CA . ASN B 1 40 ? -1.983 3.391 19.625 1 98.12 40 ASN B CA 1
ATOM 1514 C C . ASN B 1 40 ? -1.482 3.318 18.188 1 98.12 40 ASN B C 1
ATOM 1516 O O . ASN B 1 40 ? -0.359 2.879 17.938 1 98.12 40 ASN B O 1
ATOM 1520 N N . TYR B 1 41 ? -2.348 3.688 17.266 1 97.69 41 TYR B N 1
ATOM 1521 C CA . TYR B 1 41 ? -1.965 3.697 15.859 1 97.69 41 TYR B CA 1
ATOM 1522 C C . TYR B 1 41 ? -0.714 4.539 15.641 1 97.69 41 TYR B C 1
ATOM 1524 O O . TYR B 1 41 ? 0.235 4.094 14.992 1 97.69 41 TYR B O 1
ATOM 1532 N N . VAL B 1 42 ? -0.68 5.719 16.203 1 98.31 42 VAL B N 1
ATOM 1533 C CA . VAL B 1 42 ? 0.444 6.641 16.078 1 98.31 42 VAL B CA 1
ATOM 1534 C C . VAL B 1 42 ? 1.666 6.07 16.797 1 98.31 42 VAL B C 1
ATOM 1536 O O . VAL B 1 42 ? 2.779 6.117 16.266 1 98.31 42 VAL B O 1
ATOM 1539 N N . GLU B 1 43 ? 1.493 5.496 17.953 1 98.06 43 GLU B N 1
ATOM 1540 C CA . GLU B 1 43 ? 2.582 4.887 18.719 1 98.06 43 GLU B CA 1
ATOM 1541 C C . GLU B 1 43 ? 3.209 3.729 17.953 1 98.06 43 GLU B C 1
ATOM 1543 O O . GLU B 1 43 ? 4.422 3.518 18.016 1 98.06 43 GLU B O 1
ATOM 1548 N N . GLU B 1 44 ? 2.344 3.006 17.25 1 95.88 44 GLU B N 1
ATOM 1549 C CA . GLU B 1 44 ? 2.834 1.878 16.453 1 95.88 44 GLU B CA 1
ATOM 1550 C C . GLU B 1 44 ? 3.762 2.346 15.336 1 95.88 44 GLU B C 1
ATOM 1552 O O . GLU B 1 44 ? 4.746 1.676 15.023 1 95.88 44 GLU B O 1
ATOM 1557 N N . ILE B 1 45 ? 3.441 3.455 14.727 1 95.75 45 ILE B N 1
ATOM 1558 C CA . ILE B 1 45 ? 4.312 4.02 13.703 1 95.75 45 ILE B CA 1
ATOM 1559 C C . ILE B 1 45 ? 5.688 4.32 14.297 1 95.75 45 ILE B C 1
ATOM 1561 O O . ILE B 1 45 ? 6.715 3.953 13.719 1 95.75 45 ILE B O 1
ATOM 1565 N N . ILE B 1 46 ? 5.707 4.918 15.461 1 97.56 46 ILE B N 1
ATOM 1566 C CA . ILE B 1 46 ? 6.949 5.297 16.125 1 97.56 46 I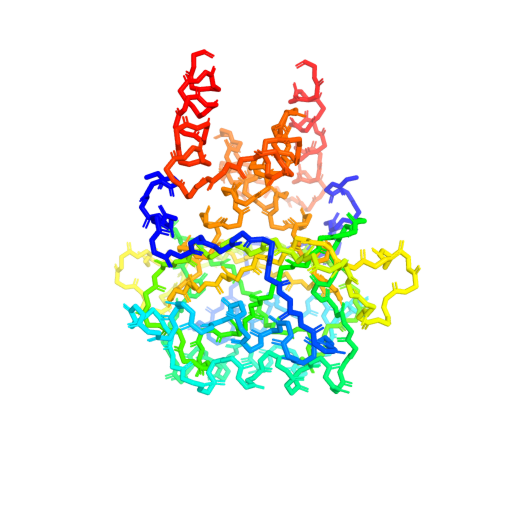LE B CA 1
ATOM 1567 C C . ILE B 1 46 ? 7.727 4.047 16.531 1 97.56 46 ILE B C 1
ATOM 1569 O O . ILE B 1 46 ? 8.922 3.936 16.266 1 97.56 46 ILE B O 1
ATOM 1573 N N . ARG B 1 47 ? 7.039 3.074 17.109 1 95.56 47 ARG B N 1
ATOM 1574 C CA . ARG B 1 47 ? 7.68 1.832 17.531 1 95.56 47 ARG B CA 1
ATOM 1575 C C . ARG B 1 47 ? 8.297 1.104 16.344 1 95.56 47 ARG B C 1
ATOM 1577 O O . ARG B 1 47 ? 9.414 0.593 16.438 1 95.56 47 ARG B O 1
ATOM 1584 N N . SER B 1 48 ? 7.578 1.071 15.273 1 91.44 48 SER B N 1
ATOM 1585 C CA . SER B 1 48 ? 8.07 0.401 14.078 1 91.44 48 SER B CA 1
ATOM 1586 C C . SER B 1 48 ? 9.32 1.089 13.531 1 91.44 48 SER B C 1
ATOM 1588 O O . SER B 1 48 ? 10.273 0.423 13.125 1 91.44 48 SER B O 1
ATOM 1590 N N . ALA B 1 49 ? 9.328 2.354 13.562 1 93.19 49 ALA B N 1
ATOM 1591 C CA . ALA B 1 49 ? 10.477 3.113 13.078 1 93.19 49 ALA B CA 1
ATOM 1592 C C . ALA B 1 49 ? 11.68 2.934 14 1 93.19 49 ALA B C 1
ATOM 1594 O O . ALA B 1 49 ? 12.828 2.904 13.531 1 93.19 49 ALA B O 1
ATOM 1595 N N . GLU B 1 50 ? 11.391 2.877 15.266 1 95.25 50 GLU B N 1
ATOM 1596 C CA . GLU B 1 50 ? 12.477 2.637 16.219 1 95.25 50 GLU B CA 1
ATOM 1597 C C . GLU B 1 50 ? 13.109 1.269 15.992 1 95.25 50 GLU B C 1
ATOM 1599 O O . GLU B 1 50 ? 14.328 1.117 16.109 1 95.25 50 GLU B O 1
ATOM 1604 N N . LYS B 1 51 ? 12.297 0.392 15.648 1 90.56 51 LYS B N 1
ATOM 1605 C CA . LYS B 1 51 ? 12.758 -0.985 15.508 1 90.56 51 LYS B CA 1
ATOM 1606 C C . LYS B 1 51 ? 13.375 -1.217 14.125 1 90.56 51 LYS B C 1
ATOM 1608 O O . LYS B 1 51 ? 14.391 -1.905 14 1 90.56 51 LYS B O 1
ATOM 1613 N N . PHE B 1 52 ? 12.82 -0.609 13.109 1 86.56 52 PHE B N 1
ATOM 1614 C CA . PHE B 1 52 ? 13.188 -1.005 11.758 1 86.56 52 PHE B CA 1
ATOM 1615 C C . PHE B 1 52 ? 13.812 0.163 11 1 86.56 52 PHE B C 1
ATOM 1617 O O . PHE B 1 52 ? 14.289 -0.002 9.875 1 86.56 52 PHE B O 1
ATOM 1624 N N . GLY B 1 53 ? 13.906 1.352 11.664 1 90 53 GLY B N 1
ATOM 1625 C CA . GLY B 1 53 ? 14.398 2.539 10.984 1 90 53 GLY B CA 1
ATOM 1626 C C . GLY B 1 53 ? 13.305 3.332 10.297 1 90 53 GLY B C 1
ATOM 1627 O O . GLY B 1 53 ? 12.133 2.963 10.359 1 90 53 GLY B O 1
ATOM 1628 N N . PRO B 1 54 ? 13.641 4.469 9.672 1 91.06 54 PRO B N 1
ATOM 1629 C CA . PRO B 1 54 ? 12.672 5.391 9.086 1 91.06 54 PRO B CA 1
ATOM 1630 C C . PRO B 1 54 ? 12.188 4.949 7.707 1 91.06 54 PRO B C 1
ATOM 1632 O O . PRO B 1 54 ? 12.227 5.734 6.754 1 91.06 54 PRO B O 1
ATOM 1635 N N . TYR B 1 55 ? 11.602 3.818 7.633 1 84.88 55 TYR B N 1
ATOM 1636 C CA . TYR B 1 55 ? 11.203 3.172 6.391 1 84.88 55 TYR B CA 1
ATOM 1637 C C . TYR B 1 55 ? 10.125 3.979 5.68 1 84.88 55 TYR B C 1
ATOM 1639 O O . TYR B 1 55 ? 9.938 3.844 4.465 1 84.88 55 TYR B O 1
ATOM 1647 N N . PHE B 1 56 ? 9.523 4.855 6.379 1 92 56 PHE B N 1
ATOM 1648 C CA . PHE B 1 56 ? 8.398 5.566 5.793 1 92 56 PHE B CA 1
ATOM 1649 C C . PHE B 1 56 ? 8.852 6.871 5.152 1 92 56 PHE B C 1
ATOM 1651 O O . PHE B 1 56 ? 8.031 7.625 4.617 1 92 56 PHE B O 1
ATOM 1658 N N . VAL B 1 57 ? 10.148 7.195 5.273 1 95.88 57 VAL B N 1
ATOM 1659 C CA . VAL B 1 57 ? 10.703 8.266 4.449 1 95.88 57 VAL B CA 1
ATOM 1660 C C . VAL B 1 57 ? 10.961 7.746 3.037 1 95.88 57 VAL B C 1
ATOM 1662 O O . VAL B 1 57 ? 11.961 7.055 2.795 1 95.88 57 VAL B O 1
ATOM 1665 N N . ILE B 1 58 ? 10.055 8.148 2.119 1 93.94 58 ILE B N 1
ATOM 1666 C CA . ILE B 1 58 ? 9.93 7.352 0.901 1 93.94 58 ILE B CA 1
ATOM 1667 C C . ILE B 1 58 ? 10.5 8.133 -0.282 1 93.94 58 ILE B C 1
ATOM 1669 O O . ILE B 1 58 ? 10.68 7.574 -1.369 1 93.94 58 ILE B O 1
ATOM 1673 N N . ALA B 1 59 ? 10.719 9.398 -0.193 1 93.56 59 ALA B N 1
ATOM 1674 C CA . ALA B 1 59 ? 11.258 10.289 -1.216 1 93.56 59 ALA B CA 1
ATOM 1675 C C . ALA B 1 59 ? 11.977 11.477 -0.583 1 93.56 59 ALA B C 1
ATOM 1677 O O . ALA B 1 59 ? 11.898 11.688 0.629 1 93.56 59 ALA B O 1
ATOM 1678 N N . PRO B 1 60 ? 12.75 12.148 -1.377 1 95.38 60 PRO B N 1
ATOM 1679 C CA . PRO B 1 60 ? 13.406 13.32 -0.787 1 95.38 60 PRO B CA 1
ATOM 1680 C C . PRO B 1 60 ? 12.43 14.234 -0.055 1 95.38 60 PRO B C 1
ATOM 1682 O O . PRO B 1 60 ? 11.5 14.773 -0.667 1 95.38 60 PRO B O 1
ATOM 1685 N N . HIS B 1 61 ? 12.594 14.344 1.273 1 98 61 HIS B N 1
ATOM 1686 C CA . HIS B 1 61 ? 11.883 15.281 2.137 1 98 61 HIS B CA 1
ATOM 1687 C C . HIS B 1 61 ? 10.477 14.781 2.443 1 98 61 HIS B C 1
ATOM 1689 O O . HIS B 1 61 ? 9.695 15.477 3.098 1 98 61 HIS B O 1
ATOM 1695 N N . VAL B 1 62 ? 10.086 13.57 2.006 1 97.94 62 VAL B N 1
ATOM 1696 C CA . VAL B 1 62 ? 8.703 13.125 2.109 1 97.94 62 VAL B CA 1
ATOM 1697 C C . VAL B 1 62 ? 8.633 11.867 2.979 1 97.94 62 VAL B C 1
ATOM 1699 O O . VAL B 1 62 ? 9.352 10.891 2.732 1 97.94 62 VAL B O 1
ATOM 1702 N N . ALA B 1 63 ? 7.801 11.875 3.941 1 97.69 63 ALA B N 1
ATOM 1703 C CA . ALA B 1 63 ? 7.496 10.703 4.766 1 97.69 63 ALA B CA 1
ATOM 1704 C C . ALA B 1 63 ? 6.023 10.312 4.641 1 97.69 63 ALA B C 1
ATOM 1706 O O . ALA B 1 63 ? 5.148 11.18 4.617 1 97.69 63 ALA B O 1
ATOM 1707 N N . LEU B 1 64 ? 5.73 9.07 4.473 1 97.44 64 LEU B N 1
ATOM 1708 C CA . LEU B 1 64 ? 4.391 8.492 4.543 1 97.44 64 LEU B CA 1
ATOM 1709 C C . LEU B 1 64 ? 4.242 7.609 5.777 1 97.44 64 LEU B C 1
ATOM 1711 O O . LEU B 1 64 ? 4.531 6.414 5.727 1 97.44 64 LEU B O 1
ATOM 1715 N N . ALA B 1 65 ? 3.768 8.195 6.766 1 96.5 65 ALA B N 1
ATOM 1716 C CA . ALA B 1 65 ? 3.637 7.523 8.055 1 96.5 65 ALA B CA 1
ATOM 1717 C C . ALA B 1 65 ? 2.328 6.746 8.141 1 96.5 65 ALA B C 1
ATOM 1719 O O . ALA B 1 65 ? 1.246 7.34 8.172 1 96.5 65 ALA B O 1
ATOM 1720 N N . HIS B 1 66 ? 2.377 5.492 8.211 1 95 66 HIS B N 1
ATOM 1721 C CA . HIS B 1 66 ? 1.188 4.66 8.344 1 95 66 HIS B CA 1
ATOM 1722 C C . HIS B 1 66 ? 1.523 3.328 9.008 1 95 66 HIS B C 1
ATOM 1724 O O . HIS B 1 66 ? 2.684 2.91 9.023 1 95 66 HIS B O 1
ATOM 1730 N N . ALA B 1 67 ? 0.61 2.719 9.617 1 91.75 67 ALA B N 1
ATOM 1731 C CA . ALA B 1 67 ? 0.714 1.438 10.312 1 91.75 67 ALA B CA 1
ATOM 1732 C C . ALA B 1 67 ? -0.36 0.465 9.828 1 91.75 67 ALA B C 1
ATOM 1734 O O . ALA B 1 67 ? -1.291 0.857 9.125 1 91.75 67 ALA B O 1
ATOM 1735 N N . PRO B 1 68 ? -0.146 -0.833 10.125 1 88.06 68 PRO B N 1
ATOM 1736 C CA . PRO B 1 68 ? -1.203 -1.793 9.797 1 88.06 68 PRO B CA 1
ATOM 1737 C C . PRO B 1 68 ? -2.547 -1.427 10.43 1 88.06 68 PRO B C 1
ATOM 1739 O O . PRO B 1 68 ? -2.586 -0.824 11.5 1 88.06 68 PRO B O 1
ATOM 1742 N N . ARG B 1 69 ? -3.562 -1.796 9.758 1 89.25 69 ARG B N 1
ATOM 1743 C CA . ARG B 1 69 ? -4.906 -1.414 10.18 1 89.25 69 ARG B CA 1
ATOM 1744 C C . ARG B 1 69 ? -5.188 -1.885 11.602 1 89.25 69 ARG B C 1
ATOM 1746 O O . ARG B 1 69 ? -5.887 -1.206 12.359 1 89.25 69 ARG B O 1
ATOM 1753 N N . GLN B 1 70 ? -4.648 -3.016 12.008 1 87 70 GLN B N 1
ATOM 1754 C CA . GLN B 1 70 ? -4.902 -3.629 13.305 1 87 70 GLN B CA 1
ATOM 1755 C C . GLN B 1 70 ? -4.328 -2.783 14.438 1 87 70 GLN B C 1
ATOM 1757 O O . GLN B 1 70 ? -4.676 -2.977 15.602 1 87 70 GLN B O 1
ATOM 1762 N N . ALA B 1 71 ? -3.502 -1.897 14.039 1 92.19 71 ALA B N 1
ATOM 1763 C CA . ALA B 1 71 ? -2.859 -1.064 15.055 1 92.19 71 ALA B CA 1
ATOM 1764 C C . ALA B 1 71 ? -3.812 0.011 15.562 1 92.19 71 ALA B C 1
ATOM 1766 O O . ALA B 1 71 ? -3.518 0.696 16.547 1 92.19 71 ALA B O 1
ATOM 1767 N N . GLY B 1 72 ? -4.992 0.173 14.914 1 95.88 72 GLY B N 1
ATOM 1768 C CA . GLY B 1 72 ? -5.93 1.15 15.445 1 95.88 72 GLY B CA 1
ATOM 1769 C C . GLY B 1 72 ? -6.539 2.039 14.375 1 95.88 72 GLY B C 1
ATOM 1770 O O . GLY B 1 72 ? -7.016 3.137 14.672 1 95.88 72 GLY B O 1
ATOM 1771 N N . ALA B 1 73 ? -6.445 1.624 13.125 1 95.81 73 ALA B N 1
ATOM 1772 C CA . ALA B 1 73 ? -7.133 2.371 12.078 1 95.81 73 ALA B CA 1
ATOM 1773 C C . ALA B 1 73 ? -8.648 2.252 12.227 1 95.81 73 ALA B C 1
ATOM 1775 O O . ALA B 1 73 ? -9.18 1.151 12.406 1 95.81 73 ALA B O 1
ATOM 1776 N N . ARG B 1 74 ? -9.359 3.422 12.172 1 97 74 ARG B N 1
ATOM 1777 C CA . ARG B 1 74 ? -10.805 3.424 12.375 1 97 74 ARG B CA 1
ATOM 1778 C C . ARG B 1 74 ? -11.531 3.877 11.109 1 97 74 ARG B C 1
ATOM 1780 O O . ARG B 1 74 ? -12.602 3.361 10.781 1 97 74 ARG B O 1
ATOM 1787 N N . LYS B 1 75 ? -11 4.898 10.406 1 96 75 LYS B N 1
ATOM 1788 C CA . LYS B 1 75 ? -11.57 5.441 9.18 1 96 75 LYS B CA 1
ATOM 1789 C C . LYS B 1 75 ? -10.492 5.68 8.133 1 96 75 LYS B C 1
ATOM 1791 O O . LYS B 1 75 ? -9.312 5.832 8.461 1 96 75 LYS B O 1
ATOM 1796 N N . LEU B 1 76 ? -10.938 5.605 6.883 1 95.88 76 LEU B N 1
ATOM 1797 C CA . LEU B 1 76 ? -10.055 6.023 5.793 1 95.88 76 LEU B CA 1
ATOM 1798 C C . LEU B 1 76 ? -9.758 7.516 5.883 1 95.88 76 LEU B C 1
ATOM 1800 O O . LEU B 1 76 ? -10.672 8.344 5.902 1 95.88 76 LEU B O 1
ATOM 1804 N N . ALA B 1 77 ? -8.461 7.859 5.969 1 97 77 ALA B N 1
ATOM 1805 C CA . ALA B 1 77 ? -8.086 9.266 6.105 1 97 77 ALA B CA 1
ATOM 1806 C C . ALA B 1 77 ? -6.621 9.477 5.734 1 97 77 ALA B C 1
ATOM 1808 O O . ALA B 1 77 ? -5.797 8.578 5.883 1 97 77 ALA B O 1
ATOM 1809 N N . MET B 1 78 ? -6.363 10.656 5.301 1 97.81 78 MET B N 1
ATOM 1810 C CA . MET B 1 78 ? -4.992 11.062 5.004 1 97.81 78 MET B CA 1
ATOM 1811 C C . MET B 1 78 ? -4.711 12.461 5.543 1 97.81 78 MET B C 1
ATOM 1813 O O . MET B 1 78 ? -5.441 13.406 5.246 1 97.81 78 MET B O 1
ATOM 1817 N N . GLY B 1 79 ? -3.703 12.594 6.289 1 98.06 79 GLY B N 1
ATOM 1818 C CA . GLY B 1 79 ? -3.248 13.883 6.801 1 98.06 79 GLY B CA 1
ATOM 1819 C C . GLY B 1 79 ? -2.074 14.445 6.027 1 98.06 79 GLY B C 1
ATOM 1820 O O . GLY B 1 79 ? -1.284 13.695 5.449 1 98.06 79 GLY B O 1
ATOM 1821 N N . ILE B 1 80 ? -1.996 15.789 6.02 1 98.44 80 ILE B N 1
ATOM 1822 C CA . ILE B 1 80 ? -0.872 16.5 5.426 1 98.44 80 ILE B CA 1
ATOM 1823 C C . ILE B 1 80 ? -0.275 17.469 6.453 1 98.44 80 ILE B C 1
ATOM 1825 O O . ILE B 1 80 ? -0.962 18.359 6.945 1 98.44 80 ILE B O 1
ATOM 1829 N N . THR B 1 81 ? 0.986 17.281 6.754 1 98.81 81 THR B N 1
ATOM 1830 C CA . THR B 1 81 ? 1.692 18.156 7.672 1 98.81 81 THR B CA 1
ATOM 1831 C C . THR B 1 81 ? 2.996 18.656 7.055 1 98.81 81 THR B C 1
ATOM 1833 O O . THR B 1 81 ? 3.816 17.859 6.598 1 98.81 81 THR B O 1
ATOM 1836 N N . THR B 1 82 ? 3.145 19.922 6.941 1 98.81 82 THR B N 1
ATOM 1837 C CA . THR B 1 82 ? 4.441 20.469 6.562 1 98.81 82 THR B CA 1
ATOM 1838 C C . THR B 1 82 ? 5.219 20.906 7.797 1 98.81 82 THR B C 1
ATOM 1840 O O . THR B 1 82 ? 4.648 21.484 8.727 1 98.81 82 THR B O 1
ATOM 1843 N N . LEU B 1 83 ? 6.496 20.578 7.801 1 98.81 83 LEU B N 1
ATOM 1844 C CA . LEU B 1 83 ? 7.359 20.906 8.93 1 98.81 83 LEU B CA 1
ATOM 1845 C C . LEU B 1 83 ? 8.219 22.125 8.617 1 98.81 83 LEU B C 1
ATOM 1847 O O . LEU B 1 83 ? 8.773 22.234 7.523 1 98.81 83 LEU B O 1
ATOM 1851 N N . ASP B 1 84 ? 8.297 23 9.531 1 98.19 84 ASP B N 1
ATOM 1852 C CA . ASP B 1 84 ? 9.172 24.156 9.43 1 98.19 84 ASP B CA 1
ATOM 1853 C C . ASP B 1 84 ? 9.797 24.484 10.781 1 98.19 84 ASP B C 1
ATOM 1855 O O . ASP B 1 84 ? 9.117 24.984 11.688 1 98.19 84 ASP B O 1
ATOM 1859 N N . PRO B 1 85 ? 11.18 24.281 10.977 1 98.44 85 PRO B N 1
ATOM 1860 C CA . PRO B 1 85 ? 12.086 23.781 9.938 1 98.44 85 PRO B CA 1
ATOM 1861 C C . PRO B 1 85 ? 11.938 22.297 9.68 1 98.44 85 PRO B C 1
ATOM 1863 O O . PRO B 1 85 ? 11.336 21.578 10.492 1 98.44 85 PRO B O 1
ATOM 1866 N N . PRO B 1 86 ? 12.438 21.797 8.492 1 98.69 86 PRO B N 1
ATOM 1867 C CA . PRO B 1 86 ? 12.492 20.344 8.289 1 98.69 86 PRO B CA 1
ATOM 1868 C C . PRO B 1 86 ? 13.281 19.625 9.375 1 98.69 86 PRO B C 1
ATOM 1870 O O . PRO B 1 86 ? 14.102 20.234 10.062 1 98.69 86 PRO B O 1
ATOM 1873 N N . ILE B 1 87 ? 12.984 18.328 9.492 1 98.44 87 ILE B N 1
ATOM 1874 C CA . ILE B 1 87 ? 13.57 17.562 10.586 1 98.44 87 ILE B CA 1
ATOM 1875 C C . ILE B 1 87 ? 14.273 16.328 10.039 1 98.44 87 ILE B C 1
ATOM 1877 O O . ILE B 1 87 ? 13.789 15.703 9.094 1 98.44 87 ILE B O 1
ATOM 1881 N N . VAL B 1 88 ? 15.336 15.953 10.727 1 98.25 88 VAL B N 1
ATOM 1882 C CA . VAL B 1 88 ? 16.094 14.758 10.383 1 98.25 88 VAL B CA 1
ATOM 1883 C C . VAL B 1 88 ? 15.406 13.523 10.961 1 98.25 88 VAL B C 1
ATOM 1885 O O . VAL B 1 88 ? 15.133 13.469 12.156 1 98.25 88 VAL B O 1
ATOM 1888 N N . PHE B 1 89 ? 15.109 12.547 10.086 1 98.06 89 PHE B N 1
ATOM 1889 C CA . PHE B 1 89 ? 14.508 11.281 10.492 1 98.06 89 PHE B CA 1
ATOM 1890 C C . PHE B 1 89 ? 15.547 10.164 10.523 1 98.06 89 PHE B C 1
ATOM 1892 O O . PHE B 1 89 ? 15.227 9.023 10.852 1 98.06 89 PHE B O 1
ATOM 1899 N N . HIS B 1 90 ? 16.734 10.484 10.125 1 96.69 90 HIS B N 1
ATOM 1900 C CA . HIS B 1 90 ? 17.859 9.555 10.062 1 96.69 90 HIS B CA 1
ATOM 1901 C C . HIS B 1 90 ? 17.75 8.633 8.852 1 96.69 90 HIS B C 1
ATOM 1903 O O . HIS B 1 90 ? 18.047 7.445 8.938 1 96.69 90 HIS B O 1
ATOM 1909 N N . ASN B 1 91 ? 17.094 9.102 7.879 1 94.75 91 ASN B N 1
ATOM 1910 C CA . ASN B 1 91 ? 17.172 8.523 6.539 1 94.75 91 ASN B CA 1
ATOM 1911 C C . ASN B 1 91 ? 18.188 9.273 5.668 1 94.75 91 ASN B C 1
ATOM 1913 O O . ASN B 1 91 ? 17.906 10.367 5.184 1 94.75 91 ASN B O 1
ATOM 1917 N N . GLN B 1 92 ? 19.297 8.742 5.402 1 92.56 92 GLN B N 1
ATOM 1918 C CA . GLN B 1 92 ? 20.438 9.406 4.789 1 92.56 92 GLN B CA 1
ATOM 1919 C C . GLN B 1 92 ? 20.078 9.93 3.398 1 92.56 92 GLN B C 1
ATOM 1921 O O . GLN B 1 92 ? 20.484 11.031 3.021 1 92.56 92 GLN B O 1
ATOM 1926 N N . ALA B 1 93 ? 19.312 9.242 2.697 1 93.38 93 ALA B N 1
ATOM 1927 C CA . ALA B 1 93 ? 19.047 9.555 1.296 1 93.38 93 ALA B CA 1
ATOM 1928 C C . ALA B 1 93 ? 18.016 10.68 1.167 1 93.38 93 ALA B C 1
ATOM 1930 O O . ALA B 1 93 ? 18.062 11.461 0.214 1 93.38 93 ALA B O 1
ATOM 1931 N N . ASN B 1 94 ? 17.172 10.852 2.178 1 96.75 94 ASN B N 1
ATOM 1932 C CA . ASN B 1 94 ? 15.984 11.664 1.913 1 96.75 94 ASN B CA 1
ATOM 1933 C C . ASN B 1 94 ? 15.805 12.758 2.963 1 96.75 94 ASN B C 1
ATOM 1935 O O . ASN B 1 94 ? 14.938 13.617 2.824 1 96.75 94 ASN B O 1
ATOM 1939 N N . ASP B 1 95 ? 16.719 12.828 3.871 1 97.31 95 ASP B N 1
ATOM 1940 C CA . ASP B 1 95 ? 16.656 13.844 4.914 1 97.31 95 ASP B CA 1
ATOM 1941 C C . ASP B 1 95 ? 17.109 15.203 4.383 1 97.31 95 ASP B C 1
ATOM 1943 O O . ASP B 1 95 ? 17.906 15.273 3.436 1 97.31 95 ASP B O 1
ATOM 1947 N N . PRO B 1 96 ? 16.625 16.25 5.059 1 98.5 96 PRO B N 1
ATOM 1948 C CA . PRO B 1 96 ? 15.617 16.312 6.129 1 98.5 96 PRO B CA 1
ATOM 1949 C C . PRO B 1 96 ? 14.188 16.188 5.605 1 98.5 96 PRO B C 1
ATOM 1951 O O . PRO B 1 96 ? 13.93 16.484 4.434 1 98.5 96 PRO B O 1
ATOM 1954 N N . VAL B 1 97 ? 13.297 15.75 6.445 1 98.75 97 VAL B N 1
ATOM 1955 C CA . VAL B 1 97 ? 11.891 15.586 6.078 1 98.75 97 VAL B CA 1
ATOM 1956 C C . VAL B 1 97 ? 11.148 16.906 6.293 1 98.75 97 VAL B C 1
ATOM 1958 O O . VAL B 1 97 ? 11.305 17.562 7.328 1 98.75 97 VAL B O 1
ATOM 1961 N N . ARG B 1 98 ? 10.383 17.25 5.27 1 98.62 98 ARG B N 1
ATOM 1962 C CA . ARG B 1 98 ? 9.609 18.484 5.281 1 98.62 98 ARG B CA 1
ATOM 1963 C C . ARG B 1 98 ? 8.117 18.203 5.188 1 98.62 98 ARG B C 1
ATOM 1965 O O . ARG B 1 98 ? 7.297 18.969 5.703 1 98.62 98 ARG B O 1
ATOM 1972 N N . TYR B 1 99 ? 7.727 17.172 4.543 1 98.75 99 TYR B N 1
ATOM 1973 C CA . TYR B 1 99 ? 6.34 16.797 4.293 1 98.75 99 TYR B CA 1
ATOM 1974 C C . TYR B 1 99 ? 6.012 15.453 4.922 1 98.75 99 TYR B C 1
ATOM 1976 O O . TYR B 1 99 ? 6.602 14.438 4.559 1 98.75 99 TYR B O 1
ATOM 1984 N N . VAL B 1 100 ? 5.125 15.438 5.871 1 98.75 100 VAL B N 1
ATOM 1985 C CA . VAL B 1 100 ? 4.68 14.195 6.5 1 98.75 100 VAL B CA 1
ATOM 1986 C C . VAL B 1 100 ? 3.225 13.922 6.129 1 98.75 100 VAL B C 1
ATOM 1988 O O . VAL B 1 100 ? 2.342 14.734 6.418 1 98.75 100 VAL B O 1
ATOM 1991 N N . PHE B 1 101 ? 3.041 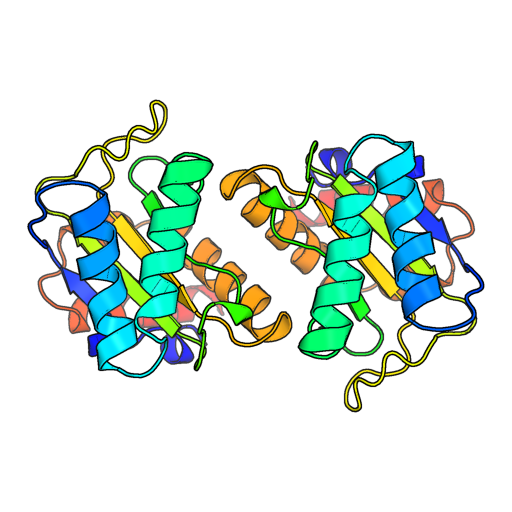12.859 5.473 1 98.31 101 PHE B N 1
ATOM 1992 C CA . PHE B 1 101 ? 1.698 12.352 5.219 1 98.31 101 PHE B CA 1
ATOM 1993 C C . PHE B 1 101 ? 1.366 11.195 6.16 1 98.31 101 PHE B C 1
ATOM 1995 O O . PHE B 1 101 ? 2.209 10.336 6.414 1 98.31 101 PHE B O 1
ATOM 2002 N N . THR B 1 102 ? 0.215 11.242 6.715 1 98.19 102 THR B N 1
ATOM 2003 C CA . THR B 1 102 ? -0.296 10.141 7.527 1 98.19 102 THR B CA 1
ATOM 2004 C C . THR B 1 102 ? -1.48 9.469 6.84 1 98.19 102 THR B C 1
ATOM 2006 O O . THR B 1 102 ? -2.326 10.141 6.246 1 98.19 102 THR B O 1
ATOM 2009 N N . LEU B 1 103 ? -1.523 8.156 6.863 1 96.62 103 LEU B N 1
ATOM 2010 C CA . LEU B 1 103 ? -2.557 7.434 6.137 1 96.62 103 LEU B CA 1
ATOM 2011 C C . LEU B 1 103 ? -3.188 6.355 7.012 1 96.62 103 LEU B C 1
ATOM 2013 O O . LEU B 1 103 ? -2.479 5.582 7.66 1 96.62 103 LEU B O 1
ATOM 2017 N N . SER B 1 104 ? -4.438 6.434 7.105 1 96.19 104 SER B N 1
ATOM 2018 C CA . SER B 1 104 ? -5.25 5.406 7.75 1 96.19 104 SER B CA 1
ATOM 2019 C C . SER B 1 104 ? -6.172 4.723 6.75 1 96.19 104 SER B C 1
ATOM 2021 O O . SER B 1 104 ? -6.805 5.387 5.93 1 96.19 104 SER B O 1
ATOM 2023 N N . ALA B 1 105 ? -6.156 3.467 6.695 1 92.88 105 ALA B N 1
ATOM 2024 C CA . ALA B 1 105 ? -7.074 2.668 5.895 1 92.88 105 ALA B CA 1
ATOM 2025 C C . ALA B 1 105 ? -7.621 1.49 6.695 1 92.88 105 ALA B C 1
ATOM 2027 O O . ALA B 1 105 ? -6.91 0.903 7.512 1 92.88 105 ALA B O 1
ATOM 2028 N N . THR B 1 106 ? -8.852 1.149 6.414 1 89.81 106 THR B N 1
ATOM 2029 C CA . THR B 1 106 ? -9.523 0.184 7.273 1 89.81 106 THR B CA 1
ATOM 2030 C C . THR B 1 106 ? -9.523 -1.202 6.637 1 89.81 106 THR B C 1
ATOM 2032 O O . THR B 1 106 ? -9.797 -2.201 7.305 1 89.81 106 THR B O 1
ATOM 2035 N N . ASP B 1 107 ? -9.281 -1.245 5.355 1 86.69 107 ASP B N 1
ATOM 2036 C CA . ASP B 1 107 ? -9.188 -2.508 4.633 1 86.69 107 ASP B CA 1
ATOM 2037 C C . ASP B 1 107 ? -8.281 -2.377 3.414 1 86.69 107 ASP B C 1
ATOM 2039 O O . ASP B 1 107 ? -7.801 -1.284 3.104 1 86.69 107 ASP B O 1
ATOM 2043 N N . ALA B 1 108 ? -8.008 -3.42 2.764 1 85.75 108 ALA B N 1
ATOM 2044 C CA . ALA B 1 108 ? -7.031 -3.453 1.676 1 85.75 108 ALA B CA 1
ATOM 2045 C C . ALA B 1 108 ? -7.52 -2.646 0.476 1 85.75 108 ALA B C 1
ATOM 2047 O O . ALA B 1 108 ? -6.719 -2.021 -0.226 1 85.75 108 ALA B O 1
ATOM 2048 N N . ASP B 1 109 ? -8.836 -2.711 0.213 1 87.25 109 ASP B N 1
ATOM 2049 C CA . ASP B 1 109 ? -9.391 -1.968 -0.913 1 87.25 109 ASP B CA 1
ATOM 2050 C C . ASP B 1 109 ? -9.211 -0.464 -0.719 1 87.25 109 ASP B C 1
ATOM 2052 O O . ASP B 1 109 ? -8.711 0.228 -1.61 1 87.25 109 ASP B O 1
ATOM 2056 N N . THR B 1 110 ? -9.594 -0.01 0.443 1 89.56 110 THR B N 1
ATOM 2057 C CA . THR B 1 110 ? -9.461 1.416 0.724 1 89.56 110 THR B CA 1
ATOM 2058 C C . THR B 1 110 ? -7.996 1.814 0.849 1 89.56 110 THR B C 1
ATOM 2060 O O . THR B 1 110 ? -7.617 2.932 0.49 1 89.56 110 THR B O 1
ATOM 2063 N N . HIS B 1 111 ? -7.18 0.909 1.354 1 90.56 111 HIS B N 1
ATOM 2064 C CA . HIS B 1 111 ? -5.746 1.165 1.408 1 90.56 111 HIS B CA 1
ATOM 2065 C C . HIS B 1 111 ? -5.172 1.395 0.013 1 90.56 111 HIS B C 1
ATOM 2067 O O . HIS B 1 111 ? -4.438 2.357 -0.21 1 90.56 111 HIS B O 1
ATOM 2073 N N . LEU B 1 112 ? -5.512 0.528 -0.898 1 89 112 LEU B N 1
ATOM 2074 C CA . LEU B 1 112 ? -5.023 0.643 -2.268 1 89 112 LEU B CA 1
ATOM 2075 C C . LEU B 1 112 ? -5.488 1.948 -2.902 1 89 112 LEU B C 1
ATOM 2077 O O . LEU B 1 112 ? -4.711 2.627 -3.578 1 89 112 LEU B O 1
ATOM 2081 N N . LYS B 1 113 ? -6.688 2.246 -2.717 1 86.5 113 LYS B N 1
ATOM 2082 C CA . LYS B 1 113 ? -7.234 3.492 -3.246 1 86.5 113 LYS B CA 1
ATOM 2083 C C . LYS B 1 113 ? -6.488 4.699 -2.686 1 86.5 113 LYS B C 1
ATOM 2085 O O . LYS B 1 113 ? -6.145 5.625 -3.426 1 86.5 113 LYS B O 1
ATOM 2090 N N . ALA B 1 114 ? -6.266 4.66 -1.423 1 91.94 114 ALA B N 1
ATOM 2091 C CA . ALA B 1 114 ? -5.555 5.758 -0.765 1 91.94 114 ALA B CA 1
ATOM 2092 C C . ALA B 1 114 ? -4.129 5.883 -1.297 1 91.94 114 ALA B C 1
ATOM 2094 O O . ALA B 1 114 ? -3.645 6.992 -1.532 1 91.94 114 ALA B O 1
ATOM 2095 N N . MET B 1 115 ? -3.498 4.801 -1.452 1 91.5 115 MET B N 1
ATOM 2096 C CA . MET B 1 115 ? -2.133 4.801 -1.97 1 91.5 115 MET B CA 1
ATOM 2097 C C . MET B 1 115 ? -2.088 5.355 -3.389 1 91.5 115 MET B C 1
ATOM 2099 O O . MET B 1 115 ? -1.18 6.113 -3.738 1 91.5 115 MET B O 1
ATOM 2103 N N . GLN B 1 116 ? -3.041 4.965 -4.148 1 88.31 116 GLN B N 1
ATOM 2104 C CA . GLN B 1 116 ? -3.145 5.492 -5.508 1 88.31 116 GLN B CA 1
ATOM 2105 C C . GLN B 1 116 ? -3.297 7.012 -5.496 1 88.31 116 GLN B C 1
ATOM 2107 O O . GLN B 1 116 ? -2.625 7.711 -6.254 1 88.31 116 GLN B O 1
ATOM 2112 N N . GLU B 1 117 ? -4.141 7.449 -4.664 1 88.25 117 GLU B N 1
ATOM 2113 C CA . GLU B 1 117 ? -4.355 8.891 -4.543 1 88.25 117 GLU B CA 1
ATOM 2114 C C . GLU B 1 117 ? -3.086 9.594 -4.074 1 88.25 117 GLU B C 1
ATOM 2116 O O . GLU B 1 117 ? -2.758 10.68 -4.559 1 88.25 117 GLU B O 1
ATOM 2121 N N . PHE B 1 118 ? -2.432 9.023 -3.152 1 93.25 118 PHE B N 1
ATOM 2122 C CA . PHE B 1 118 ? -1.188 9.562 -2.617 1 93.25 118 PHE B CA 1
ATOM 2123 C C . PHE B 1 118 ? -0.159 9.75 -3.725 1 93.25 118 PHE B C 1
ATOM 2125 O O . PHE B 1 118 ? 0.402 10.836 -3.883 1 93.25 118 PHE B O 1
ATOM 2132 N N . VAL B 1 119 ? 0.057 8.75 -4.492 1 90 119 VAL B N 1
ATOM 2133 C CA . VAL B 1 119 ? 1.033 8.789 -5.574 1 90 119 VAL B CA 1
ATOM 2134 C C . VAL B 1 119 ? 0.637 9.859 -6.59 1 90 119 VAL B C 1
ATOM 2136 O O . VAL B 1 119 ? 1.492 10.594 -7.098 1 90 119 VAL B O 1
ATOM 2139 N N . GLN B 1 120 ? -0.627 9.883 -6.84 1 88.38 120 GLN B N 1
ATOM 2140 C CA . GLN B 1 120 ? -1.119 10.891 -7.773 1 88.38 120 GLN B CA 1
ATOM 2141 C C . GLN B 1 120 ? -0.821 12.297 -7.266 1 88.38 120 GLN B C 1
ATOM 2143 O O . GLN B 1 120 ? -0.394 13.164 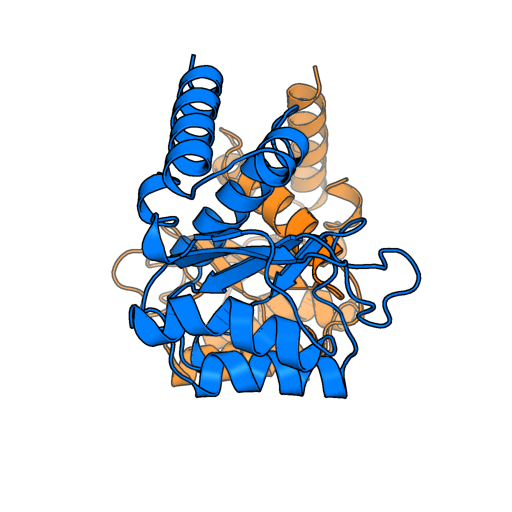-8.039 1 88.38 120 GLN B O 1
ATOM 2148 N N . LEU B 1 121 ? -1.057 12.531 -6.035 1 91.56 121 LEU B N 1
ATOM 2149 C CA . LEU B 1 121 ? -0.795 13.836 -5.441 1 91.56 121 LEU B CA 1
ATOM 2150 C C . LEU B 1 121 ? 0.674 14.219 -5.586 1 91.56 121 LEU B C 1
ATOM 2152 O O . LEU B 1 121 ? 0.993 15.344 -5.973 1 91.56 121 LEU B O 1
ATOM 2156 N N . LEU B 1 122 ? 1.555 13.32 -5.273 1 91.81 122 LEU B N 1
ATOM 2157 C CA . LEU B 1 122 ? 2.99 13.578 -5.328 1 91.81 122 LEU B CA 1
ATOM 2158 C C . LEU B 1 122 ? 3.438 13.875 -6.758 1 91.81 122 LEU B C 1
ATOM 2160 O O . LEU B 1 122 ? 4.449 14.539 -6.969 1 91.81 122 LEU B O 1
ATOM 2164 N N . SER B 1 123 ? 2.662 13.367 -7.676 1 88.44 123 SER B N 1
ATOM 2165 C CA . SER B 1 123 ? 3.053 13.484 -9.078 1 88.44 123 SER B CA 1
ATOM 2166 C C . SER B 1 123 ? 2.549 14.789 -9.688 1 88.44 123 SER B C 1
ATOM 2168 O O . SER B 1 123 ? 2.902 15.133 -10.812 1 88.44 123 SER B O 1
ATOM 2170 N N . MET B 1 124 ? 1.765 15.5 -8.977 1 88.06 124 MET B N 1
ATOM 2171 C CA . MET B 1 124 ? 1.263 16.781 -9.469 1 88.06 124 MET B CA 1
ATOM 2172 C C . MET B 1 124 ? 2.375 17.828 -9.5 1 88.06 124 MET B C 1
ATOM 2174 O O . MET B 1 124 ? 3.115 17.984 -8.531 1 88.06 124 MET B O 1
ATOM 2178 N N . GLY B 1 125 ? 2.594 18.422 -10.578 1 83.44 125 GLY B N 1
ATOM 2179 C CA . GLY B 1 125 ? 3.725 19.297 -10.844 1 83.44 125 GLY B CA 1
ATOM 2180 C C . GLY B 1 125 ? 3.904 20.375 -9.789 1 83.44 125 GLY B C 1
ATOM 2181 O O . GLY B 1 125 ? 5.027 20.672 -9.391 1 83.44 125 GLY B O 1
ATOM 2182 N N . ASP B 1 126 ? 2.938 21.109 -9.344 1 92.19 126 ASP B N 1
ATOM 2183 C CA . ASP B 1 126 ? 3.074 22.234 -8.438 1 92.19 126 ASP B CA 1
ATOM 2184 C C . ASP B 1 126 ? 2.613 21.875 -7.031 1 92.19 126 ASP B C 1
ATOM 2186 O O . ASP B 1 126 ? 2.299 22.766 -6.227 1 92.19 126 ASP B O 1
ATOM 2190 N N . PHE B 1 127 ? 2.664 20.672 -6.711 1 95.31 127 PHE B N 1
ATOM 2191 C CA . PHE B 1 127 ? 2.09 20.234 -5.441 1 95.31 127 PHE B CA 1
ATOM 2192 C C . PHE B 1 127 ? 2.955 20.703 -4.273 1 95.31 127 PHE B C 1
ATOM 2194 O O . PHE B 1 127 ? 2.467 21.359 -3.357 1 95.31 127 PHE B O 1
ATOM 2201 N N . TYR B 1 128 ? 4.254 20.453 -4.34 1 96.69 128 TYR B N 1
ATOM 2202 C CA . TYR B 1 128 ? 5.156 20.812 -3.254 1 96.69 128 TYR B CA 1
ATOM 2203 C C . TYR B 1 128 ? 5.27 22.328 -3.115 1 96.69 128 TYR B C 1
ATOM 2205 O O . TYR B 1 128 ? 5.309 22.844 -2.002 1 96.69 128 TYR B O 1
ATOM 2213 N N . THR B 1 129 ? 5.32 22.984 -4.273 1 96.81 129 THR B N 1
ATOM 2214 C CA . THR B 1 129 ? 5.34 24.438 -4.242 1 96.81 129 THR B CA 1
ATOM 2215 C C . THR B 1 129 ? 4.094 24.984 -3.543 1 96.81 129 THR B C 1
ATOM 2217 O O . THR B 1 129 ? 4.18 25.938 -2.756 1 96.81 129 THR B O 1
ATOM 2220 N N . THR B 1 130 ? 2.986 24.375 -3.85 1 97.12 130 THR B N 1
ATOM 2221 C CA . THR B 1 130 ? 1.732 24.766 -3.221 1 97.12 130 THR B CA 1
ATOM 2222 C C . THR B 1 130 ? 1.778 24.516 -1.716 1 97.12 130 THR B C 1
ATOM 2224 O O . THR B 1 130 ? 1.357 25.375 -0.926 1 97.12 130 THR B O 1
ATOM 2227 N N . LEU B 1 131 ? 2.318 23.391 -1.288 1 97.88 131 LEU B N 1
ATOM 2228 C CA . LEU B 1 131 ? 2.443 23.078 0.131 1 97.88 131 LEU B CA 1
ATOM 2229 C C . LEU B 1 131 ? 3.318 24.109 0.839 1 97.88 131 LEU B C 1
ATOM 2231 O O . LEU B 1 131 ? 3.01 24.516 1.958 1 97.88 131 LEU B O 1
ATOM 2235 N N . ASP B 1 132 ? 4.332 24.5 0.157 1 97.38 132 ASP B N 1
ATOM 2236 C CA . ASP B 1 132 ? 5.305 25.422 0.751 1 97.38 132 ASP B CA 1
ATOM 2237 C C . ASP B 1 132 ? 4.727 26.828 0.874 1 97.38 132 ASP B C 1
ATOM 2239 O O . ASP B 1 132 ? 5.051 27.547 1.816 1 97.38 132 ASP B O 1
ATOM 2243 N N . ARG B 1 133 ? 3.846 27.188 0.027 1 97.38 133 ARG B N 1
ATOM 2244 C CA . ARG B 1 133 ? 3.422 28.578 -0.071 1 97.38 133 ARG B CA 1
ATOM 2245 C C . ARG B 1 133 ? 2.043 28.766 0.552 1 97.38 133 ARG B C 1
ATOM 2247 O O . ARG B 1 133 ? 1.662 29.891 0.881 1 97.38 133 ARG B O 1
ATOM 2254 N N . ALA B 1 134 ? 1.316 27.734 0.619 1 97.44 134 ALA B N 1
ATOM 2255 C CA . ALA B 1 134 ? -0.061 27.844 1.091 1 97.44 134 ALA B CA 1
ATOM 2256 C C . ALA B 1 134 ? -0.114 28.453 2.49 1 97.44 134 ALA B C 1
ATOM 2258 O O . ALA B 1 134 ? 0.721 28.141 3.342 1 97.44 134 ALA B O 1
ATOM 2259 N N . GLY B 1 135 ? -1.124 29.312 2.672 1 96.75 135 GLY B N 1
ATOM 2260 C CA . GLY B 1 135 ? -1.307 29.938 3.971 1 96.75 135 GLY B CA 1
ATOM 2261 C C . GLY B 1 135 ? -2.354 29.234 4.824 1 96.75 135 GLY B C 1
ATOM 2262 O O . GLY B 1 135 ? -2.529 29.578 5.996 1 96.75 135 GLY B O 1
ATOM 2263 N N . SER B 1 136 ? -3.096 28.344 4.203 1 97.5 136 SER B N 1
ATOM 2264 C CA . SER B 1 136 ? -4.164 27.656 4.922 1 97.5 136 SER B CA 1
ATOM 2265 C C . SER B 1 136 ? -4.477 26.312 4.293 1 97.5 136 SER B C 1
ATOM 2267 O O . SER B 1 136 ? -4.086 26.047 3.154 1 97.5 136 SER B O 1
ATOM 2269 N N . GLY B 1 137 ? -5.109 25.438 5.094 1 97 137 GLY B N 1
ATOM 2270 C CA . GLY B 1 137 ? -5.602 24.172 4.566 1 97 137 GLY B CA 1
ATOM 2271 C C . GLY B 1 137 ? -6.586 24.344 3.428 1 97 137 GLY B C 1
ATOM 2272 O O . GLY B 1 137 ? -6.637 23.516 2.512 1 97 137 GLY B O 1
ATOM 2273 N N . GLN B 1 138 ? -7.328 25.438 3.475 1 97.06 138 GLN B N 1
ATOM 2274 C CA . GLN B 1 138 ? -8.297 25.734 2.426 1 97.06 138 GLN B CA 1
ATOM 2275 C C . GLN B 1 138 ? -7.609 25.906 1.075 1 97.06 138 GLN B C 1
ATOM 2277 O O . GLN B 1 138 ? -8.109 25.438 0.049 1 97.06 138 GLN B O 1
ATOM 2282 N N . GLU B 1 139 ? -6.469 26.547 1.127 1 97.12 139 GLU B N 1
ATOM 2283 C CA . GLU B 1 139 ? -5.73 26.766 -0.113 1 97.12 139 GLU B CA 1
ATOM 2284 C C . GLU B 1 139 ? -5.215 25.438 -0.682 1 97.12 139 GLU B C 1
ATOM 2286 O O . GLU B 1 139 ? -5.254 25.234 -1.896 1 97.12 139 GLU B O 1
ATOM 2291 N N . ILE B 1 140 ? -4.75 24.594 0.176 1 96.56 140 ILE B N 1
ATOM 2292 C CA . ILE B 1 140 ? -4.258 23.281 -0.245 1 96.56 140 ILE B CA 1
ATOM 2293 C C . ILE B 1 140 ? -5.402 22.484 -0.857 1 96.56 140 ILE B C 1
ATOM 2295 O O . ILE B 1 140 ? -5.254 21.906 -1.936 1 96.56 140 ILE B O 1
ATOM 2299 N N . MET B 1 141 ? -6.562 22.484 -0.257 1 95.44 141 MET B N 1
ATOM 2300 C CA . MET B 1 141 ? -7.715 21.734 -0.742 1 95.44 141 MET B CA 1
ATOM 2301 C C . MET B 1 141 ? -8.195 22.266 -2.084 1 95.44 141 MET B C 1
ATOM 2303 O O . MET B 1 141 ? -8.594 21.5 -2.961 1 95.44 141 MET B O 1
ATOM 2307 N N . ALA B 1 142 ? -8.148 23.547 -2.182 1 94.06 142 ALA B N 1
ATOM 2308 C CA . ALA B 1 142 ? -8.531 24.156 -3.451 1 94.06 142 ALA B CA 1
ATOM 2309 C C . ALA B 1 142 ? -7.621 23.688 -4.582 1 94.06 142 ALA B C 1
ATOM 2311 O O . ALA B 1 142 ? -8.094 23.375 -5.676 1 94.06 142 ALA B O 1
ATOM 2312 N N . TYR B 1 143 ? -6.336 23.688 -4.285 1 94.69 143 TYR B N 1
ATOM 2313 C CA . TYR B 1 143 ? -5.375 23.219 -5.277 1 94.69 143 TYR B CA 1
ATOM 2314 C C . TYR B 1 143 ? -5.645 21.766 -5.645 1 94.69 143 TYR B C 1
ATOM 2316 O O . TYR B 1 143 ? -5.688 21.406 -6.828 1 94.69 143 TYR B O 1
ATOM 2324 N N . ILE B 1 144 ? -5.852 20.859 -4.652 1 93.69 144 ILE B N 1
ATOM 2325 C CA . ILE B 1 144 ? -6.062 19.438 -4.871 1 93.69 144 ILE B CA 1
ATOM 2326 C C . ILE B 1 144 ? -7.301 19.219 -5.73 1 93.69 144 ILE B C 1
ATOM 2328 O O . ILE B 1 144 ? -7.27 18.453 -6.699 1 93.69 144 ILE B O 1
ATOM 2332 N N . LYS B 1 145 ? -8.367 19.922 -5.449 1 90.62 145 LYS B N 1
ATOM 2333 C CA . LYS B 1 145 ? -9.617 19.812 -6.191 1 90.62 145 LYS B CA 1
ATOM 2334 C C . LYS B 1 145 ? -9.438 20.25 -7.637 1 90.62 145 LYS B C 1
ATOM 2336 O O . LYS B 1 145 ? -9.938 19.609 -8.562 1 90.62 145 LYS B O 1
ATOM 2341 N N . SER B 1 146 ? -8.734 21.281 -7.789 1 89.56 146 SER B N 1
ATOM 2342 C CA . SER B 1 146 ? -8.508 21.812 -9.133 1 89.56 146 SER B CA 1
ATOM 2343 C C . SER B 1 146 ? -7.629 20.875 -9.961 1 89.56 146 SER B C 1
ATOM 2345 O O . SER B 1 146 ? -7.895 20.656 -11.141 1 89.56 146 SER B O 1
ATOM 2347 N N . ALA B 1 147 ? -6.543 20.391 -9.305 1 85.75 147 ALA B N 1
ATOM 2348 C CA . ALA B 1 147 ? -5.59 19.531 -10 1 85.75 147 ALA B CA 1
ATOM 2349 C C . ALA B 1 147 ? -6.25 18.219 -10.43 1 85.75 147 ALA B C 1
ATOM 2351 O O . ALA B 1 147 ? -5.969 17.703 -11.516 1 85.75 147 ALA B O 1
ATOM 2352 N N . LEU B 1 148 ? -7.125 17.656 -9.602 1 81.19 148 LEU B N 1
ATOM 2353 C CA . LEU B 1 148 ? -7.797 16.406 -9.922 1 81.19 148 LEU B CA 1
ATOM 2354 C C . LEU B 1 148 ? -8.828 16.609 -11.023 1 81.19 148 LEU B C 1
ATOM 2356 O O . LEU B 1 148 ? -9.078 15.695 -11.82 1 81.19 148 LEU B O 1
ATOM 2360 N N . ALA B 1 149 ? -9.445 17.75 -11 1 78.94 149 ALA B N 1
ATOM 2361 C CA . ALA B 1 149 ? -10.406 18.062 -12.047 1 78.94 149 ALA B CA 1
ATOM 2362 C C . ALA B 1 149 ? -9.727 18.172 -13.406 1 78.94 149 ALA B C 1
ATOM 2364 O O . ALA B 1 149 ? -10.305 17.781 -14.43 1 78.94 149 ALA B O 1
ATOM 2365 N N . MET B 1 150 ? -8.531 18.562 -13.398 1 76.31 150 MET B N 1
ATOM 2366 C CA . MET B 1 150 ? -7.785 18.719 -14.641 1 76.31 150 MET B CA 1
ATOM 2367 C C . MET B 1 150 ? -7.285 17.359 -15.148 1 76.31 150 MET B C 1
ATOM 2369 O O . MET B 1 150 ? -7.184 17.156 -16.359 1 76.31 150 MET B O 1
ATOM 2373 N N . ASN B 1 151 ? -6.949 16.484 -14.258 1 66.19 151 ASN B N 1
ATOM 2374 C CA . ASN B 1 151 ? -6.461 15.164 -14.641 1 66.19 151 ASN B CA 1
ATOM 2375 C C . ASN B 1 151 ? -7.59 14.273 -15.156 1 66.19 151 ASN B C 1
ATOM 2377 O O . ASN B 1 151 ? -7.355 13.359 -15.945 1 66.19 151 ASN B O 1
ATOM 2381 N N . LYS B 1 152 ? -8.867 14.312 -14.781 1 59.25 152 LYS B N 1
ATOM 2382 C CA . LYS B 1 152 ? -10.023 13.57 -15.297 1 59.25 152 LYS B CA 1
ATOM 2383 C C . LYS B 1 152 ? -10.406 14.047 -16.688 1 59.25 152 LYS B C 1
ATOM 2385 O O . LYS B 1 152 ? -11.164 13.375 -17.391 1 59.25 152 LYS B O 1
ATOM 2390 N N . GLU B 1 153 ? -10.062 15.133 -17.328 1 48.66 153 GLU B N 1
ATOM 2391 C CA . GLU B 1 153 ? -10.32 15.594 -18.688 1 48.66 153 GLU B CA 1
ATOM 2392 C C . GLU B 1 153 ? -9.234 15.125 -19.656 1 48.66 153 GLU B C 1
ATOM 2394 O O . GLU B 1 153 ? -8.078 14.953 -19.25 1 48.66 153 GLU B O 1
#

Foldseek 3Di:
DVPQAEDQLQEAAADEADAPLRVLQVNCVSCCVVVQWPPQFSVVQVVCCVVPNQPQLDAAQEGEGGDDQVSTGDHWYKHWYAHVPFHCRPPPHRDRHGIYMYTGDNDDVSVVVVVVLVVVLVPQDCNVVQSNPPPGSVSNVVVSVVSVVVVVD/DLPQAEDQLQEAAADEADAPLRVLQVNCVSCCVVVQWPPQFSVQQVVCCVVPNQVQLDAAQEGEGGDPQVSTGDHWYKHWYAHVPFHCRPPPHRDRHGIYMYTGDNDDVSVVVVVVLVVVLVPQDCNVVQSNPPPGSVSNVVVSVVSVVVVVD